Protein AF-A0A4P9WDH8-F1 (afdb_monomer_lite)

Sequence (320 aa):
MSDVRAMVSTTTDFAAMALKTYRKTPAAANPLLNDAERACAACLRSPEVAALPGAREMLALFTGIFRTAREGTSPPQILHEIDAVLHAKPSPEPSMRSIKSDEDAYEDAVDEDAIEEDAVDADIIEEERCCRFLVSWRACASATEQVAANSPELKILQYGGCLAALQLATIGAGCHHLVSVDLSGGDFTDYDVQTLLHHCPSVAELNLISTQVTIITIHHLESHRPLTMLTLGGEDLRLLETLNAEISLCELLAARGTLLRRLYIGDWGWSMGAKLALVLPDAVRRARQSLRLVSMHSLLLPRPTHPPRAGSPQYQYRRW

InterPro domains:
  IPR032675 Leucine-rich repeat domain superfamily [G3DSA:3.80.10.10] (127-298)

Foldseek 3Di:
DPDLVVLLVVLLVLLVVLVVCCVVPVVVSLVSLVVSLVSLVVSLPDPVLVVDPPSVVVSVVSNVQSVCSVVVNDGPPCVVVSVVVVPPDPDDDPDDDDDDDDDDDDDDDDDPPDDPPDPPDPPVCVVLPPQLDAQEDADDPVCLQVCLQRPLNHAYYAHNPHDDLVSLLSNLQRHQNHAAYEPAQDADELVSLLSSCVSHLNHQAYEQENYHYALSNLVSLLVSQNHQYYAYEYPPCRRPPDPVNLVSVLVSLVSRQQNNQEYEDYDAPDDHDPVNVVSVVVSCVRRVHQYDDCHVVVVPPPPPPDDDDPPDDDPDDDDD

Radius of gyration: 26.48 Å; chains: 1; bounding box: 59×60×80 Å

Structure (mmCIF, N/CA/C/O backbone):
data_AF-A0A4P9WDH8-F1
#
_entry.id   AF-A0A4P9WDH8-F1
#
loop_
_atom_site.group_PDB
_atom_site.id
_atom_site.type_symbol
_atom_site.label_atom_id
_atom_site.label_alt_id
_atom_site.label_comp_id
_atom_site.label_asym_id
_atom_site.label_entity_id
_atom_site.label_seq_id
_atom_site.pdbx_PDB_ins_code
_atom_site.Cartn_x
_atom_site.Cartn_y
_atom_site.Cartn_z
_atom_site.occupancy
_atom_site.B_iso_or_equiv
_atom_site.auth_seq_id
_atom_site.auth_comp_id
_atom_site.auth_asym_id
_atom_site.auth_atom_id
_atom_site.pdbx_PDB_model_num
ATOM 1 N N . MET A 1 1 ? 33.434 33.563 -4.918 1.00 66.94 1 MET A N 1
ATOM 2 C CA . MET A 1 1 ? 32.713 32.456 -4.260 1.00 66.94 1 MET A CA 1
ATOM 3 C C . MET A 1 1 ? 32.068 31.661 -5.370 1.00 66.94 1 MET A C 1
ATOM 5 O O . MET A 1 1 ? 31.394 32.274 -6.188 1.00 66.94 1 MET A O 1
ATOM 9 N N . SER A 1 2 ? 32.374 30.371 -5.486 1.00 75.94 2 SER A N 1
ATOM 10 C CA . SER A 1 2 ? 31.705 29.514 -6.467 1.00 75.94 2 SER A CA 1
ATOM 11 C C . SER A 1 2 ? 30.221 29.437 -6.120 1.00 75.94 2 SER A C 1
ATOM 13 O O . SER A 1 2 ? 29.881 29.355 -4.942 1.00 75.94 2 SER A O 1
ATOM 15 N N . ASP A 1 3 ? 29.353 29.504 -7.124 1.00 93.81 3 ASP A N 1
ATOM 16 C CA . ASP A 1 3 ? 27.913 29.355 -6.931 1.00 93.81 3 ASP A CA 1
ATOM 17 C C . ASP A 1 3 ? 27.613 27.980 -6.308 1.00 93.81 3 ASP A C 1
ATOM 19 O O . ASP A 1 3 ? 27.992 26.936 -6.845 1.00 93.81 3 ASP A O 1
ATOM 23 N N . VAL A 1 4 ? 26.947 27.980 -5.153 1.00 92.75 4 VAL A N 1
ATOM 24 C CA . VAL A 1 4 ? 26.581 26.774 -4.394 1.00 92.75 4 VAL A CA 1
ATOM 25 C C . VAL A 1 4 ? 25.707 25.852 -5.235 1.00 92.75 4 VAL A C 1
ATOM 27 O O . VAL A 1 4 ? 25.856 24.633 -5.164 1.00 92.75 4 VAL A O 1
ATOM 30 N N . ARG A 1 5 ? 24.836 26.418 -6.080 1.00 89.69 5 ARG A N 1
ATOM 31 C CA . ARG A 1 5 ? 23.988 25.644 -6.989 1.00 89.69 5 ARG A CA 1
ATOM 32 C C . ARG A 1 5 ? 24.832 24.927 -8.042 1.00 89.69 5 ARG A C 1
ATOM 34 O O . ARG A 1 5 ? 24.616 23.742 -8.282 1.00 89.69 5 ARG A O 1
ATOM 41 N N . ALA A 1 6 ? 25.833 25.607 -8.603 1.00 93.19 6 ALA A N 1
ATOM 42 C CA . ALA A 1 6 ? 26.776 25.001 -9.542 1.00 93.19 6 ALA A CA 1
ATOM 43 C C . ALA A 1 6 ? 27.611 23.890 -8.883 1.00 93.19 6 ALA A C 1
ATOM 45 O O . ALA A 1 6 ? 27.827 22.838 -9.483 1.00 93.19 6 ALA A O 1
ATOM 46 N N . MET A 1 7 ? 28.034 24.082 -7.629 1.00 93.56 7 MET A N 1
ATOM 47 C CA . MET A 1 7 ? 28.755 23.061 -6.860 1.00 93.56 7 MET A CA 1
ATOM 48 C C . MET A 1 7 ? 27.904 21.803 -6.617 1.00 93.56 7 MET A C 1
ATOM 50 O O . MET A 1 7 ? 28.395 20.691 -6.826 1.00 93.56 7 MET A O 1
ATOM 54 N N . VAL A 1 8 ? 26.636 21.965 -6.214 1.00 92.06 8 VAL A N 1
ATOM 55 C CA . VAL A 1 8 ? 25.704 20.837 -6.038 1.00 92.06 8 VAL A CA 1
ATOM 56 C C . VAL A 1 8 ? 25.471 20.132 -7.374 1.00 92.06 8 VAL A C 1
ATOM 58 O O . VAL A 1 8 ? 25.659 18.923 -7.426 1.00 92.06 8 VAL A O 1
ATOM 61 N N . SER A 1 9 ? 25.188 20.871 -8.453 1.00 92.25 9 SER A N 1
ATOM 62 C CA . SER A 1 9 ? 24.980 20.305 -9.798 1.00 92.25 9 SER A CA 1
ATOM 63 C C . SER A 1 9 ? 26.184 19.492 -10.285 1.00 92.25 9 SER A C 1
ATOM 65 O O . SER A 1 9 ? 26.046 18.350 -10.706 1.00 92.25 9 SER A O 1
ATOM 67 N N . THR A 1 10 ? 27.396 20.039 -10.153 1.00 93.88 10 THR A N 1
ATOM 68 C CA . THR A 1 10 ? 28.622 19.340 -10.582 1.00 93.88 10 THR A CA 1
ATOM 69 C C . THR A 1 10 ? 28.834 18.057 -9.770 1.00 93.88 10 THR A C 1
ATOM 71 O O . THR A 1 10 ? 29.299 17.042 -10.286 1.00 93.88 10 THR A O 1
ATOM 74 N N . THR A 1 11 ? 28.466 18.083 -8.485 1.00 94.81 11 THR A N 1
ATOM 75 C CA . THR A 1 11 ? 28.558 16.914 -7.601 1.00 94.81 11 THR A CA 1
ATOM 76 C C . THR A 1 11 ? 27.519 15.854 -7.957 1.00 94.81 11 THR A C 1
ATOM 78 O O . THR A 1 11 ? 27.850 14.669 -7.955 1.00 94.81 11 THR A O 1
ATOM 81 N N . THR A 1 12 ? 26.289 16.248 -8.299 1.00 91.62 12 THR A N 1
ATOM 82 C CA . THR A 1 12 ? 25.244 15.314 -8.743 1.00 91.62 12 THR A CA 1
ATOM 83 C C . THR A 1 12 ? 25.578 14.688 -10.097 1.00 91.62 12 THR A C 1
ATOM 85 O O . THR A 1 12 ? 25.393 13.484 -10.264 1.00 91.62 12 THR A O 1
ATOM 88 N N . ASP A 1 13 ? 26.163 15.449 -11.023 1.00 93.00 13 ASP A N 1
ATOM 89 C CA . ASP A 1 13 ? 26.602 14.932 -12.327 1.00 93.00 13 ASP A CA 1
ATOM 90 C C . ASP A 1 13 ? 27.750 13.926 -12.170 1.00 93.00 13 ASP A C 1
ATOM 92 O O . ASP A 1 13 ? 27.756 12.853 -12.783 1.00 93.00 13 ASP A O 1
ATOM 96 N N . PHE A 1 14 ? 28.704 14.227 -11.284 1.00 95.31 14 PHE A N 1
ATOM 97 C CA . PHE A 1 14 ? 29.792 13.307 -10.963 1.00 95.31 14 PHE A CA 1
ATOM 98 C C . PHE A 1 14 ? 29.287 12.032 -10.267 1.00 95.31 14 PHE A C 1
ATOM 100 O O . PHE A 1 14 ? 29.726 10.928 -10.600 1.00 95.31 14 PHE A O 1
ATOM 107 N N . ALA A 1 15 ? 28.315 12.161 -9.359 1.00 91.56 15 ALA A N 1
ATOM 108 C CA . ALA A 1 15 ? 27.643 11.031 -8.723 1.00 91.56 15 ALA A CA 1
ATOM 109 C C . ALA A 1 15 ? 26.953 10.119 -9.751 1.00 91.56 15 ALA A C 1
ATOM 111 O O . ALA A 1 15 ? 27.147 8.900 -9.730 1.00 91.56 15 ALA A O 1
ATOM 112 N N . ALA A 1 16 ? 26.209 10.705 -10.691 1.00 90.31 16 ALA A N 1
ATOM 113 C CA . ALA A 1 16 ? 25.555 9.982 -11.776 1.00 90.31 16 ALA A CA 1
ATOM 114 C C . ALA A 1 16 ? 26.568 9.240 -12.665 1.00 90.31 16 ALA A C 1
ATOM 116 O O . ALA A 1 16 ? 26.382 8.062 -12.982 1.00 90.31 16 ALA A O 1
ATOM 117 N N . MET A 1 17 ? 27.683 9.890 -13.016 1.00 93.62 17 MET A N 1
ATOM 118 C CA . MET A 1 17 ? 28.764 9.280 -13.797 1.00 93.62 17 MET A CA 1
ATOM 119 C C . MET A 1 17 ? 29.390 8.074 -13.079 1.00 93.62 17 MET A C 1
ATOM 121 O O . MET A 1 17 ? 29.627 7.034 -13.706 1.00 93.62 17 MET A O 1
ATOM 125 N N . ALA A 1 18 ? 29.625 8.179 -11.768 1.00 93.00 18 ALA A N 1
ATOM 126 C CA . ALA A 1 18 ? 30.167 7.085 -10.966 1.00 93.00 18 ALA A CA 1
ATOM 127 C C . ALA A 1 18 ? 29.211 5.878 -10.929 1.00 93.00 18 ALA A C 1
ATOM 129 O O . ALA A 1 18 ? 29.649 4.747 -11.150 1.00 93.00 18 ALA A O 1
ATOM 130 N N . LEU A 1 19 ? 27.903 6.106 -10.745 1.00 90.88 19 LEU A N 1
ATOM 131 C CA . LEU A 1 19 ? 26.883 5.046 -10.778 1.00 90.88 19 LEU A CA 1
ATOM 132 C C . LEU A 1 19 ? 26.767 4.394 -12.158 1.00 90.88 19 LEU A C 1
ATOM 134 O O . LEU A 1 19 ? 26.722 3.166 -12.262 1.00 90.88 19 LEU A O 1
ATOM 138 N N . LYS A 1 20 ? 26.776 5.198 -13.226 1.00 91.19 20 LYS A N 1
ATOM 139 C CA . LYS A 1 20 ? 26.764 4.700 -14.607 1.00 91.19 20 LYS A CA 1
ATOM 140 C C . LYS A 1 20 ? 27.980 3.818 -14.890 1.00 91.19 20 LYS A C 1
ATOM 142 O O . LYS A 1 20 ? 27.844 2.776 -15.528 1.00 91.19 20 LYS A O 1
ATOM 147 N N . THR A 1 21 ? 29.153 4.204 -14.389 1.00 92.62 21 THR A N 1
ATOM 148 C CA . THR A 1 21 ? 30.380 3.406 -14.529 1.00 92.62 21 THR A CA 1
ATOM 149 C C . THR A 1 21 ? 30.298 2.119 -13.713 1.00 92.62 21 THR A C 1
ATOM 151 O O . THR A 1 21 ? 30.634 1.060 -14.229 1.00 92.62 21 THR A O 1
ATOM 154 N N . TYR A 1 22 ? 29.773 2.174 -12.484 1.00 91.62 22 TYR A N 1
ATOM 155 C CA . TYR A 1 22 ? 29.575 0.990 -11.642 1.00 91.62 22 TYR A CA 1
ATOM 156 C C . TYR A 1 22 ? 28.668 -0.053 -12.292 1.00 91.62 22 TYR A C 1
ATOM 158 O O . TYR A 1 22 ? 28.989 -1.236 -12.247 1.00 91.62 22 TYR A O 1
ATOM 166 N N . ARG A 1 23 ? 27.591 0.370 -12.966 1.00 87.25 23 ARG A N 1
ATOM 167 C CA . ARG A 1 23 ? 26.723 -0.547 -13.723 1.00 87.25 23 ARG A CA 1
ATOM 168 C C . ARG A 1 23 ? 27.464 -1.272 -14.850 1.00 87.25 23 ARG A C 1
ATOM 170 O O . ARG A 1 23 ? 27.200 -2.444 -15.079 1.00 87.25 23 ARG A O 1
ATOM 177 N N . LYS A 1 24 ? 28.368 -0.582 -15.554 1.00 91.94 24 LYS A N 1
ATOM 178 C CA . LYS A 1 24 ? 29.112 -1.153 -16.690 1.00 91.94 24 LYS A CA 1
ATOM 179 C C . LYS A 1 24 ? 30.276 -2.033 -16.239 1.00 91.94 24 LYS A C 1
ATOM 181 O O . LYS A 1 24 ? 30.485 -3.112 -16.779 1.00 91.94 24 LYS A O 1
ATOM 186 N N . THR A 1 25 ? 31.061 -1.555 -15.278 1.00 93.44 25 THR A N 1
ATOM 187 C CA . THR A 1 25 ? 32.320 -2.176 -14.854 1.00 93.44 25 THR A CA 1
ATOM 188 C C . THR A 1 25 ? 32.537 -1.995 -13.342 1.00 93.44 25 THR A C 1
ATOM 190 O O . THR A 1 25 ? 33.346 -1.162 -12.920 1.00 93.44 25 THR A O 1
ATOM 193 N N . PRO A 1 26 ? 31.874 -2.802 -12.484 1.00 90.81 26 PRO A N 1
ATOM 194 C CA . PRO A 1 26 ? 31.911 -2.628 -11.026 1.00 90.81 26 PRO A CA 1
ATOM 195 C C . PRO A 1 26 ? 33.328 -2.538 -10.438 1.00 90.81 26 PRO A C 1
ATOM 197 O O . PRO A 1 26 ? 33.608 -1.685 -9.597 1.00 90.81 26 PRO A O 1
ATOM 200 N N . ALA A 1 27 ? 34.256 -3.366 -10.932 1.00 87.62 27 ALA A N 1
ATOM 201 C CA . ALA A 1 27 ? 35.644 -3.383 -10.470 1.00 87.62 27 ALA A CA 1
ATOM 202 C C . ALA A 1 27 ? 36.398 -2.071 -10.763 1.00 87.62 27 ALA A C 1
ATOM 204 O O . ALA A 1 27 ? 37.185 -1.617 -9.932 1.00 87.62 27 ALA A O 1
ATOM 205 N N . ALA A 1 28 ? 36.137 -1.446 -11.916 1.00 89.44 28 ALA A N 1
ATOM 206 C CA . ALA A 1 28 ? 36.780 -0.198 -12.330 1.00 89.44 28 ALA A CA 1
ATOM 207 C C . ALA A 1 28 ? 36.134 1.044 -11.693 1.00 89.44 28 ALA A C 1
ATOM 209 O O . ALA A 1 28 ? 36.761 2.099 -11.630 1.00 89.44 28 ALA A O 1
ATOM 210 N N . ALA A 1 29 ? 34.900 0.928 -11.194 1.00 92.75 29 ALA A N 1
ATOM 211 C CA . ALA A 1 29 ? 34.148 2.046 -10.632 1.00 92.75 29 ALA A CA 1
ATOM 212 C C . ALA A 1 29 ? 34.469 2.354 -9.160 1.00 92.75 29 ALA A C 1
ATOM 214 O O . ALA A 1 29 ? 34.144 3.439 -8.684 1.00 92.75 29 ALA A O 1
ATOM 215 N N . ASN A 1 30 ? 35.125 1.447 -8.430 1.00 91.50 30 ASN A N 1
ATOM 216 C CA . ASN A 1 30 ? 35.433 1.637 -7.005 1.00 91.50 30 ASN A CA 1
ATOM 217 C C . ASN A 1 30 ? 36.176 2.954 -6.679 1.00 91.50 30 ASN A C 1
ATOM 219 O O . ASN A 1 30 ? 35.790 3.620 -5.713 1.00 91.50 30 ASN A O 1
ATOM 223 N N . PRO A 1 31 ? 37.200 3.386 -7.446 1.00 95.12 31 PRO A N 1
ATOM 224 C CA . PRO A 1 31 ? 37.829 4.690 -7.238 1.00 95.12 31 PRO A CA 1
ATOM 225 C C . PRO A 1 31 ? 36.846 5.855 -7.430 1.00 95.12 31 PRO A C 1
ATOM 227 O O . PRO A 1 31 ? 36.794 6.745 -6.585 1.00 95.12 31 PRO A O 1
ATOM 230 N N . LEU A 1 32 ? 36.004 5.798 -8.471 1.00 94.69 32 LEU A N 1
ATOM 231 C CA . LEU A 1 32 ? 35.012 6.835 -8.780 1.00 94.69 32 LEU A CA 1
ATOM 232 C C . LEU A 1 32 ? 33.942 6.954 -7.692 1.00 94.69 32 LEU A C 1
ATOM 234 O O . LEU A 1 32 ? 33.592 8.063 -7.304 1.00 94.69 32 LEU A O 1
ATOM 238 N N . LEU A 1 33 ? 33.461 5.830 -7.153 1.00 94.19 33 LEU A N 1
ATOM 239 C CA . LEU A 1 33 ? 32.511 5.832 -6.036 1.00 94.19 33 LEU A CA 1
ATOM 240 C C . LEU A 1 33 ? 33.114 6.488 -4.783 1.00 94.19 33 LEU A C 1
ATOM 242 O O . LEU A 1 33 ? 32.433 7.248 -4.099 1.00 94.19 33 LEU A O 1
ATOM 246 N N . ASN A 1 34 ? 34.399 6.249 -4.499 1.00 94.44 34 ASN A N 1
ATOM 247 C CA . ASN A 1 34 ? 35.095 6.870 -3.365 1.00 94.44 34 ASN A CA 1
ATOM 248 C C . ASN A 1 34 ? 35.332 8.373 -3.557 1.00 94.44 34 ASN A C 1
ATOM 250 O O . ASN A 1 34 ? 35.309 9.136 -2.586 1.00 94.44 34 ASN A O 1
ATOM 254 N N . ASP A 1 35 ? 35.618 8.802 -4.784 1.00 95.69 35 ASP A N 1
ATOM 255 C CA . ASP A 1 35 ? 35.746 10.221 -5.112 1.00 95.69 35 ASP A CA 1
ATOM 256 C C . ASP A 1 35 ? 34.381 10.918 -5.024 1.00 95.69 35 ASP A C 1
ATOM 258 O O . ASP A 1 35 ? 34.278 11.985 -4.415 1.00 95.69 35 ASP A O 1
ATOM 262 N N . ALA A 1 36 ? 33.320 10.293 -5.544 1.00 94.75 36 ALA A N 1
ATOM 263 C CA . ALA A 1 36 ? 31.961 10.830 -5.507 1.00 94.75 36 ALA A CA 1
ATOM 264 C C . ALA A 1 36 ? 31.409 10.913 -4.074 1.00 94.75 36 ALA A C 1
ATOM 266 O O . ALA A 1 36 ? 30.825 11.932 -3.699 1.00 94.75 36 ALA A O 1
ATOM 267 N N . GLU A 1 37 ? 31.660 9.902 -3.233 1.00 95.75 37 GLU A N 1
ATOM 268 C CA . GLU A 1 37 ? 31.306 9.924 -1.807 1.00 95.75 37 GLU A CA 1
ATOM 269 C C . GLU A 1 37 ? 32.008 11.084 -1.082 1.00 95.75 37 GLU A C 1
ATOM 271 O O . GLU A 1 37 ? 31.377 11.833 -0.330 1.00 95.75 37 GLU A O 1
ATOM 276 N N . ARG A 1 38 ? 33.306 11.294 -1.346 1.00 95.81 38 ARG A N 1
ATOM 277 C CA . ARG A 1 38 ? 34.060 12.420 -0.770 1.00 95.81 38 ARG A CA 1
ATOM 278 C C . ARG A 1 38 ? 33.542 13.773 -1.249 1.00 95.81 38 ARG A C 1
ATOM 280 O O . ARG A 1 38 ? 33.453 14.689 -0.430 1.00 95.81 38 ARG A O 1
ATOM 287 N N . ALA A 1 39 ? 33.176 13.899 -2.523 1.00 95.44 39 ALA A N 1
ATOM 288 C CA . ALA A 1 39 ? 32.583 15.118 -3.070 1.00 95.44 39 ALA A CA 1
ATOM 289 C C . ALA A 1 39 ? 31.221 15.430 -2.419 1.00 95.44 39 ALA A C 1
ATOM 291 O O . ALA A 1 39 ? 30.996 16.559 -1.976 1.00 95.44 39 ALA A O 1
ATOM 292 N N . CYS A 1 40 ? 30.359 14.420 -2.252 1.00 94.75 40 CYS A N 1
ATOM 293 C CA . CYS 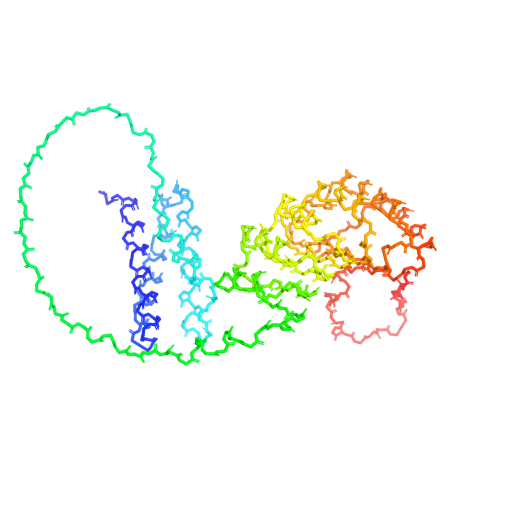A 1 40 ? 29.082 14.562 -1.543 1.00 94.75 40 CYS A CA 1
ATOM 294 C C . CYS A 1 40 ? 29.295 14.989 -0.085 1.00 94.75 40 CYS A C 1
ATOM 296 O O . CYS A 1 40 ? 28.667 15.938 0.387 1.00 94.75 40 CYS A O 1
ATOM 298 N N . ALA A 1 41 ? 30.232 14.348 0.620 1.00 94.44 41 ALA A N 1
ATOM 299 C CA . ALA A 1 41 ? 30.562 14.691 2.001 1.00 94.44 41 ALA A CA 1
ATOM 300 C C . ALA A 1 41 ? 31.137 16.112 2.141 1.00 94.44 41 ALA A C 1
ATOM 302 O O . ALA A 1 41 ? 30.859 16.785 3.134 1.00 94.44 41 ALA A O 1
ATOM 303 N N . ALA A 1 42 ? 31.924 16.582 1.168 1.00 95.00 42 ALA A N 1
ATOM 304 C CA . ALA A 1 42 ? 32.424 17.954 1.141 1.00 95.00 42 ALA A CA 1
ATOM 305 C C . ALA A 1 42 ? 31.281 18.963 0.940 1.00 95.00 42 ALA A C 1
ATOM 307 O O . ALA A 1 42 ? 31.202 19.938 1.689 1.00 95.00 42 ALA A O 1
ATOM 308 N N . CYS A 1 43 ? 30.355 18.692 0.013 1.00 94.56 43 CYS A N 1
ATOM 309 C CA . CYS A 1 43 ? 29.174 19.532 -0.208 1.00 94.56 43 CYS A CA 1
ATOM 310 C C . CYS A 1 43 ? 28.270 19.602 1.028 1.00 94.56 43 CYS A C 1
ATOM 312 O O . CYS A 1 43 ? 27.861 20.689 1.427 1.00 94.56 43 CYS A O 1
ATOM 314 N N . LEU A 1 44 ? 28.024 18.468 1.692 1.00 93.75 44 LEU A N 1
ATOM 315 C CA . LEU A 1 44 ? 27.191 18.392 2.900 1.00 93.75 44 LEU A CA 1
ATOM 316 C C . LEU A 1 44 ? 27.751 19.180 4.097 1.00 93.75 44 LEU A C 1
ATOM 318 O O . LEU A 1 44 ? 27.004 19.484 5.027 1.00 93.75 44 LEU A O 1
ATOM 322 N N . ARG A 1 45 ? 29.048 19.513 4.100 1.00 94.56 45 ARG A N 1
ATOM 323 C CA . ARG A 1 45 ? 29.665 20.362 5.136 1.00 94.56 45 ARG A CA 1
ATOM 324 C C . ARG A 1 45 ? 29.466 21.856 4.883 1.00 94.56 45 ARG A C 1
ATOM 326 O O . ARG A 1 45 ? 29.711 22.641 5.798 1.00 94.56 45 ARG A O 1
ATOM 333 N N . SER A 1 46 ? 29.045 22.259 3.682 1.00 95.31 46 SER A N 1
ATOM 334 C CA . SER A 1 46 ? 28.758 23.663 3.389 1.00 95.31 46 SER A CA 1
ATOM 335 C C . SER A 1 46 ? 27.412 24.071 4.004 1.00 95.31 46 SER A C 1
ATOM 337 O O . SER A 1 46 ? 26.390 23.454 3.693 1.00 95.31 46 SER A O 1
ATOM 339 N N . PRO A 1 47 ? 27.362 25.120 4.848 1.00 91.94 47 PRO A N 1
ATOM 340 C CA . PRO A 1 47 ? 26.109 25.583 5.446 1.00 91.94 47 PRO A CA 1
ATOM 341 C C . PRO A 1 47 ? 25.130 26.117 4.394 1.00 91.94 47 PRO A C 1
ATOM 343 O O . PRO A 1 47 ? 23.920 26.036 4.581 1.00 91.94 47 PRO A O 1
ATOM 346 N N . GLU A 1 48 ? 25.637 26.614 3.267 1.00 93.50 48 GLU A N 1
ATOM 347 C CA . GLU A 1 48 ? 24.822 27.163 2.183 1.00 93.50 48 GLU A CA 1
ATOM 348 C C . GLU A 1 48 ? 24.064 26.062 1.422 1.00 93.50 48 GLU A C 1
ATOM 350 O O . GLU A 1 48 ? 22.963 26.295 0.933 1.00 93.50 48 GLU A O 1
ATOM 355 N N . VAL A 1 49 ? 24.592 24.831 1.394 1.00 91.25 49 VAL A N 1
ATOM 356 C CA . VAL A 1 49 ? 23.895 23.667 0.814 1.00 91.25 49 VAL A CA 1
ATOM 357 C C . VAL A 1 49 ? 22.676 23.281 1.654 1.00 91.25 49 VAL A C 1
ATOM 359 O O . VAL A 1 49 ? 21.673 22.839 1.103 1.00 91.25 49 VAL A O 1
ATOM 362 N N . ALA A 1 50 ? 22.706 23.509 2.973 1.00 85.19 50 ALA A N 1
ATOM 363 C CA . ALA A 1 50 ? 21.555 23.257 3.843 1.00 85.19 50 ALA A CA 1
ATOM 364 C C . ALA A 1 50 ? 20.386 24.230 3.600 1.00 85.19 50 ALA A C 1
ATOM 366 O O . ALA A 1 50 ? 19.265 23.938 4.008 1.00 85.19 50 ALA A O 1
ATOM 367 N N . ALA A 1 51 ? 20.636 25.367 2.942 1.00 89.94 51 ALA A N 1
ATOM 368 C CA . ALA A 1 51 ? 19.600 26.322 2.561 1.00 89.94 51 ALA A CA 1
ATOM 369 C C . ALA A 1 51 ? 18.912 25.967 1.228 1.00 89.94 51 ALA A C 1
ATOM 371 O O . ALA A 1 51 ? 17.910 26.592 0.884 1.00 89.94 51 ALA A O 1
ATOM 372 N N . LEU A 1 52 ? 19.430 24.986 0.476 1.00 90.38 52 LEU A N 1
ATOM 373 C CA . LEU A 1 52 ? 18.837 24.520 -0.778 1.00 90.38 52 LEU A CA 1
ATOM 374 C C . LEU A 1 52 ? 17.837 23.383 -0.500 1.00 90.38 52 LEU A C 1
ATOM 376 O O . LEU A 1 52 ? 18.253 22.317 -0.036 1.00 90.38 52 LEU A O 1
ATOM 380 N N . PRO A 1 53 ? 16.536 23.564 -0.797 1.00 85.50 53 PRO A N 1
ATOM 381 C CA . PRO A 1 53 ? 15.530 22.526 -0.580 1.00 85.50 53 PRO A CA 1
ATOM 382 C C . PRO A 1 53 ? 15.874 21.233 -1.333 1.00 85.50 53 PRO A C 1
ATOM 384 O O . PRO A 1 53 ? 16.131 21.269 -2.535 1.00 85.50 53 PRO A O 1
ATOM 387 N N . GLY A 1 54 ? 15.892 20.094 -0.637 1.00 87.69 54 GLY A N 1
ATOM 388 C CA . GLY A 1 54 ? 16.101 18.765 -1.230 1.00 87.69 54 GLY A CA 1
ATOM 389 C C . GLY A 1 54 ? 17.555 18.394 -1.553 1.00 87.69 54 GLY A C 1
ATOM 390 O O . GLY A 1 54 ? 17.856 17.217 -1.761 1.00 87.69 54 GLY A O 1
ATOM 391 N N . ALA A 1 55 ? 18.486 19.357 -1.582 1.00 90.44 55 ALA A N 1
ATOM 392 C CA . ALA A 1 55 ? 19.884 19.089 -1.934 1.00 90.44 55 ALA A CA 1
ATOM 393 C C . ALA A 1 55 ? 20.579 18.191 -0.896 1.00 90.44 55 ALA A C 1
ATOM 395 O O . ALA A 1 55 ? 21.389 17.330 -1.242 1.00 90.44 55 ALA A O 1
ATOM 396 N N . ARG A 1 56 ? 20.253 18.370 0.388 1.00 90.25 56 ARG A N 1
ATOM 397 C CA . ARG A 1 56 ? 20.849 17.599 1.484 1.00 90.25 56 ARG A CA 1
ATOM 398 C C . ARG A 1 56 ? 20.386 16.144 1.462 1.00 90.25 56 ARG A C 1
ATOM 400 O O . ARG A 1 56 ? 21.211 15.246 1.621 1.00 90.25 56 ARG A O 1
ATOM 407 N N . GLU A 1 57 ? 19.093 15.925 1.254 1.00 89.38 57 GLU A N 1
ATOM 408 C CA . GLU A 1 57 ? 18.461 14.611 1.152 1.00 89.38 57 GLU A CA 1
ATOM 409 C C . GLU A 1 57 ? 19.028 13.840 -0.043 1.00 89.38 57 GLU A C 1
ATOM 411 O O . GLU A 1 57 ? 19.452 12.696 0.106 1.00 89.38 57 GLU A O 1
ATOM 416 N N . MET A 1 58 ? 19.143 14.501 -1.199 1.00 91.38 58 MET A N 1
ATOM 417 C CA . MET A 1 58 ? 19.709 13.915 -2.414 1.00 91.38 58 MET A CA 1
ATOM 418 C C . MET A 1 58 ? 21.186 13.514 -2.243 1.00 91.38 58 MET A C 1
ATOM 420 O O . MET A 1 58 ? 21.571 12.394 -2.577 1.00 91.38 58 MET A O 1
ATOM 424 N N . LEU A 1 59 ? 22.029 14.387 -1.679 1.00 92.75 59 LEU A N 1
ATOM 425 C CA . LEU A 1 59 ? 23.447 14.074 -1.438 1.00 92.75 59 LEU A CA 1
ATOM 426 C C . LEU A 1 59 ? 23.632 12.969 -0.383 1.00 92.75 59 LEU A C 1
ATOM 428 O O . LEU A 1 59 ? 24.544 12.141 -0.494 1.00 92.75 59 LEU A O 1
ATOM 432 N N . ALA A 1 60 ? 22.772 12.932 0.639 1.00 90.38 60 ALA A N 1
ATOM 433 C CA . ALA A 1 60 ? 22.762 11.862 1.634 1.00 90.38 60 ALA A CA 1
ATOM 434 C C . ALA A 1 60 ? 22.353 10.517 1.014 1.00 90.38 60 ALA A C 1
ATOM 436 O O . ALA A 1 60 ? 22.986 9.499 1.305 1.00 90.38 60 ALA A O 1
ATOM 437 N N . LEU A 1 61 ? 21.365 10.525 0.114 1.00 89.81 61 LEU A N 1
ATOM 438 C CA . LEU A 1 61 ? 20.942 9.354 -0.649 1.00 89.81 61 LEU A CA 1
ATOM 439 C C . LEU A 1 61 ? 22.102 8.794 -1.487 1.00 89.81 61 LEU A C 1
ATOM 441 O O . LEU A 1 61 ? 22.438 7.618 -1.333 1.00 89.81 61 LEU A O 1
ATOM 445 N N . PHE A 1 62 ? 22.781 9.630 -2.287 1.00 91.25 62 PHE A N 1
ATOM 446 C CA . PHE A 1 62 ? 23.954 9.207 -3.071 1.00 91.25 62 PHE A CA 1
ATOM 447 C C . PHE A 1 62 ? 25.045 8.580 -2.201 1.00 91.25 62 PHE A C 1
ATOM 449 O O . PHE A 1 62 ? 25.559 7.508 -2.522 1.00 91.25 62 PHE A O 1
ATOM 456 N N . THR A 1 63 ? 25.343 9.198 -1.056 1.00 92.62 63 THR A N 1
ATOM 457 C CA . THR A 1 63 ? 26.323 8.679 -0.089 1.00 92.62 63 THR A CA 1
ATOM 458 C C . THR A 1 63 ? 25.949 7.275 0.405 1.00 92.62 63 THR A C 1
ATOM 460 O O . THR A 1 63 ? 26.816 6.407 0.517 1.00 92.62 63 THR A O 1
ATOM 463 N N . GLY A 1 64 ? 24.663 7.029 0.682 1.00 88.88 64 GLY A N 1
ATOM 464 C CA . GLY A 1 64 ? 24.163 5.706 1.062 1.00 88.88 64 GLY A CA 1
ATOM 465 C C . GLY A 1 64 ? 24.364 4.669 -0.044 1.00 88.88 64 GLY A C 1
ATOM 466 O O . GLY A 1 64 ? 24.925 3.604 0.206 1.00 88.88 64 GLY A O 1
ATOM 467 N N . ILE A 1 65 ? 23.996 5.015 -1.278 1.00 88.38 65 ILE A N 1
ATOM 468 C CA . ILE A 1 65 ? 24.096 4.117 -2.438 1.00 88.38 65 ILE A CA 1
ATOM 469 C C . ILE A 1 65 ? 25.546 3.732 -2.727 1.00 88.38 65 ILE A C 1
ATOM 471 O O . ILE A 1 65 ? 25.826 2.559 -2.963 1.00 88.38 65 ILE A O 1
ATOM 475 N N . PHE A 1 66 ? 26.484 4.684 -2.676 1.00 91.88 66 PHE A N 1
ATOM 476 C CA . PHE A 1 66 ? 27.906 4.399 -2.901 1.00 91.88 66 PHE A CA 1
ATOM 477 C C . PHE A 1 66 ? 28.472 3.415 -1.882 1.00 91.88 66 PHE A C 1
ATOM 479 O O . PHE A 1 66 ? 29.258 2.533 -2.239 1.00 91.88 66 PHE A O 1
ATOM 486 N N . ARG A 1 67 ? 28.052 3.536 -0.618 1.00 91.12 67 ARG A N 1
ATOM 487 C CA . ARG A 1 67 ? 28.460 2.618 0.445 1.00 91.12 67 ARG A CA 1
ATOM 488 C C . ARG A 1 67 ? 27.942 1.208 0.182 1.00 91.12 67 ARG A C 1
ATOM 490 O O . ARG A 1 67 ? 28.736 0.271 0.186 1.00 91.12 67 ARG A O 1
ATOM 497 N N . THR A 1 68 ? 26.655 1.075 -0.133 1.00 86.31 68 THR A N 1
ATOM 498 C CA . THR A 1 68 ? 26.035 -0.217 -0.460 1.00 86.31 68 THR A CA 1
ATOM 499 C C . THR A 1 68 ? 26.661 -0.850 -1.709 1.00 86.31 68 THR A C 1
ATOM 501 O O . THR A 1 68 ? 26.979 -2.035 -1.702 1.00 86.31 68 THR A O 1
ATOM 504 N N . ALA A 1 69 ? 26.934 -0.063 -2.755 1.00 86.38 69 ALA A N 1
ATOM 505 C CA . ALA A 1 69 ? 27.584 -0.539 -3.980 1.00 86.38 69 ALA A CA 1
ATOM 506 C C . ALA A 1 69 ? 28.996 -1.107 -3.725 1.00 86.38 69 ALA A C 1
ATOM 508 O O . ALA A 1 69 ? 29.397 -2.099 -4.339 1.00 86.38 69 ALA A O 1
ATOM 509 N N . ARG A 1 70 ? 29.749 -0.508 -2.795 1.00 88.56 70 ARG A N 1
ATOM 510 C CA . ARG A 1 70 ? 31.089 -0.971 -2.398 1.00 88.56 70 ARG A CA 1
ATOM 511 C C . ARG A 1 70 ? 31.085 -2.245 -1.567 1.00 88.56 70 ARG A C 1
ATOM 513 O O . ARG A 1 70 ? 32.031 -3.022 -1.654 1.00 88.56 70 ARG A O 1
ATOM 520 N N . GLU A 1 71 ? 30.067 -2.442 -0.738 1.00 89.69 71 GLU A N 1
ATOM 521 C CA . GLU A 1 71 ? 29.962 -3.607 0.149 1.00 89.69 71 GLU A CA 1
ATOM 522 C C . GLU A 1 71 ? 29.649 -4.905 -0.618 1.00 89.69 71 GLU A C 1
ATOM 524 O O . GLU A 1 71 ? 29.560 -5.974 -0.019 1.00 89.69 71 GLU A O 1
ATOM 529 N N . GLY A 1 72 ? 29.524 -4.840 -1.951 1.00 78.75 72 GLY A N 1
ATOM 530 C CA . GLY A 1 72 ? 29.289 -6.002 -2.808 1.00 78.75 72 GLY A CA 1
ATOM 531 C C . GLY A 1 72 ? 27.876 -6.567 -2.679 1.00 78.75 72 GLY A C 1
ATOM 532 O O . GLY A 1 72 ? 27.542 -7.556 -3.327 1.00 78.75 72 GLY A O 1
ATOM 533 N N . THR A 1 73 ? 27.029 -5.933 -1.871 1.00 66.19 73 THR A N 1
ATOM 534 C CA . THR A 1 73 ? 25.588 -6.114 -1.947 1.00 66.19 73 THR A CA 1
ATOM 535 C C . THR A 1 73 ? 25.124 -5.534 -3.272 1.00 66.19 73 THR A C 1
ATOM 537 O O . THR A 1 73 ? 25.483 -4.398 -3.590 1.00 66.19 73 THR A O 1
ATOM 540 N N . SER A 1 74 ? 24.356 -6.308 -4.047 1.00 57.47 74 SER A N 1
ATOM 541 C CA . SER A 1 74 ? 23.728 -5.811 -5.272 1.00 57.47 74 SER A CA 1
ATOM 542 C C . SER A 1 74 ? 23.132 -4.431 -4.996 1.00 57.47 74 SER A C 1
ATOM 544 O O . SER A 1 74 ? 22.458 -4.274 -3.970 1.00 57.47 74 SER A O 1
ATOM 546 N N . PRO A 1 75 ? 23.413 -3.424 -5.839 1.00 55.03 75 PRO A N 1
ATOM 547 C CA . PRO A 1 75 ? 22.916 -2.084 -5.595 1.00 55.03 75 PRO A CA 1
ATOM 548 C C . PRO A 1 75 ? 21.394 -2.127 -5.394 1.00 55.03 75 PRO A C 1
ATOM 550 O O . PRO A 1 75 ? 20.717 -2.896 -6.084 1.00 55.03 75 PRO A O 1
ATOM 553 N N . PRO A 1 76 ? 20.840 -1.339 -4.457 1.00 55.66 76 PRO A N 1
ATOM 554 C CA . PRO A 1 76 ? 19.404 -1.335 -4.228 1.00 55.66 76 PRO A CA 1
ATOM 555 C C . PRO A 1 76 ? 18.676 -1.006 -5.540 1.00 55.66 76 PRO A C 1
ATOM 557 O O . PRO A 1 76 ? 19.122 -0.147 -6.306 1.00 55.66 76 PRO A O 1
ATOM 560 N N . GLN A 1 77 ? 17.547 -1.683 -5.793 1.00 60.31 77 GLN A N 1
ATOM 561 C CA . GLN A 1 77 ? 16.701 -1.494 -6.989 1.00 60.31 77 GLN A CA 1
ATOM 562 C C . GLN A 1 77 ? 16.270 -0.025 -7.212 1.00 60.31 77 GLN A C 1
ATOM 564 O O . GLN A 1 77 ? 15.904 0.343 -8.325 1.00 60.31 77 GLN A O 1
ATOM 569 N N . ILE A 1 78 ? 16.435 0.823 -6.188 1.00 60.91 78 ILE A N 1
ATOM 570 C CA . ILE A 1 78 ? 16.358 2.294 -6.190 1.00 60.91 78 ILE A CA 1
ATOM 571 C C . ILE A 1 78 ? 17.138 2.961 -7.339 1.00 60.91 78 ILE A C 1
ATOM 573 O O . ILE A 1 78 ? 16.826 4.085 -7.721 1.00 60.91 78 ILE A O 1
ATOM 577 N N . LEU A 1 79 ? 18.127 2.306 -7.957 1.00 56.84 79 LEU A N 1
ATOM 578 C CA . LEU A 1 79 ? 18.862 2.902 -9.081 1.00 56.84 79 LEU A CA 1
ATOM 579 C C . LEU A 1 79 ? 17.983 3.273 -10.293 1.00 56.84 79 LEU A C 1
ATOM 581 O O . LEU A 1 79 ? 18.364 4.188 -11.019 1.00 56.84 79 LEU A O 1
ATOM 585 N N . HIS A 1 80 ? 16.829 2.629 -10.498 1.00 59.78 80 HIS A N 1
ATOM 586 C CA . HIS A 1 80 ? 15.868 3.043 -11.533 1.00 59.78 80 HIS A CA 1
ATOM 587 C C . HIS A 1 80 ? 15.103 4.326 -11.165 1.00 59.78 80 HIS A C 1
ATOM 589 O O . HIS A 1 80 ? 14.801 5.132 -12.042 1.00 59.78 80 HIS A O 1
ATOM 595 N N . GLU A 1 81 ? 14.846 4.560 -9.877 1.00 54.53 81 GLU A N 1
ATOM 596 C CA . GLU A 1 81 ? 14.212 5.792 -9.386 1.00 54.53 81 GLU A CA 1
ATOM 597 C C . GLU A 1 81 ? 15.168 6.985 -9.464 1.00 54.53 81 GLU A C 1
ATOM 599 O O . GLU A 1 81 ? 14.757 8.103 -9.760 1.00 54.53 81 GLU A O 1
ATOM 604 N N . ILE A 1 82 ? 16.469 6.750 -9.283 1.00 61.38 82 ILE A N 1
ATOM 605 C CA . ILE A 1 82 ? 17.495 7.789 -9.424 1.00 61.38 82 ILE A CA 1
ATOM 606 C C . ILE A 1 82 ? 17.603 8.271 -10.866 1.00 61.38 82 ILE A C 1
ATOM 608 O O . ILE A 1 82 ? 17.717 9.473 -11.074 1.00 61.38 82 ILE A O 1
ATOM 612 N N . ASP A 1 83 ? 17.544 7.377 -11.858 1.00 60.59 83 ASP A N 1
ATOM 613 C CA . ASP A 1 83 ? 17.525 7.800 -13.264 1.00 60.59 83 ASP A CA 1
ATOM 614 C C . ASP A 1 83 ? 16.276 8.644 -13.552 1.00 60.59 83 ASP A C 1
ATOM 616 O O . ASP A 1 83 ? 16.373 9.666 -14.226 1.00 60.59 83 ASP A O 1
ATOM 620 N N . ALA A 1 84 ? 15.121 8.297 -12.974 1.00 60.78 84 ALA A N 1
ATOM 621 C CA . ALA A 1 84 ? 13.914 9.115 -13.088 1.00 60.78 84 ALA A CA 1
ATOM 622 C C . ALA A 1 84 ? 14.074 10.502 -12.434 1.00 60.78 84 ALA A C 1
ATOM 624 O O . ALA A 1 84 ? 13.644 11.497 -13.012 1.00 60.78 84 ALA A O 1
ATOM 625 N N . VAL A 1 85 ? 14.735 10.596 -11.274 1.00 55.88 85 VAL A N 1
ATOM 626 C CA . VAL A 1 85 ? 15.011 11.870 -10.580 1.00 55.88 85 VAL A CA 1
ATOM 627 C C . VAL A 1 85 ? 16.083 12.702 -11.296 1.00 55.88 85 VAL A C 1
ATOM 629 O O . VAL A 1 85 ? 15.947 13.919 -11.384 1.00 55.88 85 VAL A O 1
ATOM 632 N N . LEU A 1 86 ? 17.125 12.072 -11.844 1.00 58.06 86 LEU A N 1
ATOM 633 C CA . LEU A 1 86 ? 18.192 12.732 -12.606 1.00 58.06 86 LEU A CA 1
ATOM 634 C C . LEU A 1 86 ? 17.713 13.216 -13.984 1.00 58.06 86 LEU A C 1
ATOM 636 O O . LEU A 1 86 ? 18.194 14.233 -14.479 1.00 58.06 86 LEU A O 1
ATOM 640 N N . HIS A 1 87 ? 16.764 12.506 -14.601 1.00 65.06 87 HIS A N 1
ATOM 641 C CA . HIS A 1 87 ? 16.163 12.878 -15.885 1.00 65.06 87 HIS A CA 1
ATOM 642 C C . HIS A 1 87 ? 14.880 13.710 -15.754 1.00 65.06 87 HIS A C 1
ATOM 644 O O . HIS A 1 87 ? 14.387 14.222 -16.765 1.00 65.06 87 HIS A O 1
ATOM 650 N N . ALA A 1 88 ? 14.351 13.902 -14.540 1.00 54.22 88 ALA A N 1
ATOM 651 C CA . ALA A 1 88 ? 13.275 14.848 -14.280 1.00 54.22 88 ALA A CA 1
ATOM 652 C C . ALA A 1 88 ? 13.786 16.267 -14.556 1.00 54.22 88 ALA A C 1
ATOM 654 O O . ALA A 1 88 ? 14.426 16.912 -13.726 1.00 54.22 88 ALA A O 1
ATOM 655 N N . LYS A 1 89 ? 13.520 16.746 -15.775 1.00 40.81 89 LYS A N 1
ATOM 656 C CA . LYS A 1 89 ? 13.856 18.097 -16.222 1.00 40.81 89 LYS A CA 1
ATOM 657 C C . LYS A 1 89 ? 13.311 19.084 -15.178 1.00 40.81 89 LYS A C 1
ATOM 659 O O . LYS A 1 89 ? 12.106 19.035 -14.916 1.00 40.81 89 LYS A O 1
ATOM 664 N N . PRO A 1 90 ? 14.141 19.952 -14.570 1.00 44.53 90 PRO A N 1
ATOM 665 C CA . PRO A 1 90 ? 13.652 20.909 -13.589 1.00 44.53 90 PRO A CA 1
ATOM 666 C C . PRO A 1 90 ? 12.536 21.723 -14.239 1.00 44.53 90 PRO A C 1
ATOM 668 O O . PRO A 1 90 ? 12.724 22.297 -15.316 1.00 44.53 90 PRO A O 1
ATOM 671 N N . SER A 1 91 ? 11.351 21.685 -13.624 1.00 38.97 91 SER A N 1
ATOM 672 C CA . SER A 1 91 ? 10.178 22.408 -14.108 1.00 38.97 91 SER A CA 1
ATOM 673 C C . SER A 1 91 ? 10.580 23.863 -14.352 1.00 38.97 91 SER A C 1
ATOM 675 O O . SER A 1 91 ? 11.154 24.472 -13.446 1.00 38.97 91 SER A O 1
ATOM 677 N N . PRO A 1 92 ? 10.322 24.433 -15.543 1.00 42.44 92 PRO A N 1
ATOM 678 C CA . PRO A 1 92 ? 10.686 25.811 -15.815 1.00 42.44 92 PRO A CA 1
ATOM 679 C C . PRO A 1 92 ? 9.955 26.706 -14.813 1.00 42.44 92 PRO A C 1
ATOM 681 O O . PRO A 1 92 ? 8.723 26.740 -14.780 1.00 42.44 92 PRO A O 1
ATOM 684 N N . GLU A 1 93 ? 10.712 27.404 -13.965 1.00 40.31 93 GLU A N 1
ATOM 685 C CA . GLU A 1 93 ? 10.156 28.485 -13.158 1.00 40.31 93 GLU A CA 1
ATOM 686 C C . GLU A 1 93 ? 9.483 29.505 -14.095 1.00 40.31 93 GLU A C 1
ATOM 688 O O . GLU A 1 93 ? 9.954 29.709 -15.222 1.00 40.31 93 GLU A O 1
ATOM 693 N N . PRO A 1 94 ? 8.373 30.142 -13.677 1.00 38.53 94 PRO A N 1
ATOM 694 C CA . PRO A 1 94 ? 7.659 31.109 -14.499 1.00 38.53 94 PRO A CA 1
ATOM 695 C C . PRO A 1 94 ? 8.536 32.347 -14.728 1.00 38.53 94 PRO A C 1
ATOM 697 O O . PRO A 1 94 ? 8.525 33.306 -13.959 1.00 38.53 94 PRO A O 1
ATOM 700 N N . SER A 1 95 ? 9.318 32.307 -15.804 1.00 45.66 95 SER A N 1
ATOM 701 C CA . SER A 1 95 ? 10.181 33.398 -16.234 1.00 45.66 95 SER A CA 1
ATOM 702 C C . SER A 1 95 ? 9.350 34.497 -16.892 1.00 45.66 95 SER A C 1
ATOM 704 O O . SER A 1 95 ? 8.588 34.268 -17.839 1.00 45.66 95 SER A O 1
ATOM 706 N N . MET A 1 96 ? 9.494 35.714 -16.371 1.00 40.00 96 MET A N 1
ATOM 707 C CA . MET A 1 96 ? 8.975 36.922 -16.994 1.00 40.00 96 MET A CA 1
ATOM 708 C C . MET A 1 96 ? 9.700 37.181 -18.326 1.00 40.00 96 MET A C 1
ATOM 710 O O . MET A 1 96 ? 10.917 37.335 -18.373 1.00 40.00 96 MET A O 1
ATOM 714 N N . ARG A 1 97 ? 8.902 37.275 -19.400 1.00 42.94 97 ARG A N 1
ATOM 715 C CA . ARG A 1 97 ? 9.159 37.997 -20.669 1.00 42.94 97 ARG A CA 1
ATOM 716 C C . ARG A 1 97 ? 10.042 39.241 -20.455 1.00 42.94 97 ARG A C 1
ATOM 718 O O . ARG A 1 97 ? 9.811 39.960 -19.492 1.00 42.94 97 ARG A O 1
ATOM 725 N N . SER A 1 98 ? 10.966 39.670 -21.314 1.00 47.50 98 SER A N 1
ATOM 726 C CA . SER A 1 98 ? 11.367 39.381 -22.702 1.00 47.50 98 SER A CA 1
ATOM 727 C C . SER A 1 98 ? 12.735 40.063 -22.922 1.00 47.50 98 SER A C 1
ATOM 729 O O . SER A 1 98 ? 13.014 41.034 -22.225 1.00 47.50 98 SER A O 1
ATOM 731 N N . ILE A 1 99 ? 13.510 39.666 -23.941 1.00 38.84 99 ILE A N 1
ATOM 732 C CA . ILE A 1 99 ? 14.069 40.503 -25.040 1.00 38.84 99 ILE A CA 1
ATOM 733 C C . ILE A 1 99 ? 15.017 39.633 -25.896 1.00 38.84 99 ILE A C 1
ATOM 735 O O . ILE A 1 99 ? 15.526 38.617 -25.446 1.00 38.84 99 ILE A O 1
ATOM 739 N N . LYS A 1 100 ? 15.086 40.000 -27.176 1.00 49.38 100 LYS A N 1
ATOM 740 C CA . LYS A 1 100 ? 15.446 39.252 -28.386 1.00 49.38 100 LYS A CA 1
ATOM 741 C C . LYS A 1 100 ? 16.951 39.048 -28.637 1.00 49.38 100 LYS A C 1
ATOM 743 O O . LYS A 1 100 ? 17.745 39.831 -28.127 1.00 49.38 100 LYS A O 1
ATOM 748 N N . SER A 1 101 ? 17.176 38.124 -29.593 1.00 50.91 101 SER A N 1
ATOM 749 C CA . SER A 1 101 ? 18.206 38.082 -30.661 1.00 50.91 101 SER A CA 1
ATOM 750 C C . SER A 1 101 ? 19.643 37.819 -30.173 1.00 50.91 101 SER A C 1
ATOM 752 O O . SER A 1 101 ? 20.048 38.353 -29.153 1.00 50.91 101 SER A O 1
ATOM 754 N N . ASP A 1 102 ? 20.405 36.874 -30.729 1.00 36.97 102 ASP A N 1
ATOM 755 C CA . ASP A 1 102 ? 20.851 36.784 -32.127 1.00 36.97 102 ASP A CA 1
ATOM 756 C C . ASP A 1 102 ? 21.251 35.352 -32.555 1.00 36.97 102 ASP A C 1
ATOM 758 O O . ASP A 1 102 ? 21.531 34.486 -31.723 1.00 36.97 102 ASP A O 1
ATOM 762 N N . GLU A 1 103 ? 21.241 35.141 -33.875 1.00 56.47 103 GLU A N 1
ATOM 763 C CA . GLU A 1 103 ? 21.832 34.020 -34.615 1.00 56.47 103 GLU A CA 1
ATOM 764 C C . GLU A 1 103 ? 23.346 33.931 -34.373 1.00 56.47 103 GLU A C 1
ATOM 766 O O . GLU A 1 103 ? 24.001 34.963 -34.317 1.00 56.47 103 GLU A O 1
ATOM 771 N N . ASP A 1 104 ? 23.901 32.716 -34.305 1.00 41.00 104 ASP A N 1
ATOM 772 C CA . ASP A 1 104 ? 25.143 32.389 -35.012 1.00 41.00 104 ASP A CA 1
ATOM 773 C C . ASP A 1 104 ? 25.348 30.871 -35.101 1.00 41.00 104 ASP A C 1
ATOM 775 O O . ASP A 1 104 ? 25.039 30.096 -34.192 1.00 41.00 104 ASP A O 1
ATOM 779 N N . ALA A 1 105 ? 25.825 30.478 -36.276 1.00 55.44 105 ALA A N 1
ATOM 780 C CA . ALA A 1 105 ? 26.015 29.126 -36.757 1.00 55.44 105 ALA A CA 1
ATOM 781 C C . ALA A 1 105 ? 27.152 28.383 -36.038 1.00 55.44 105 ALA A C 1
ATOM 783 O O . ALA A 1 105 ? 28.228 28.936 -35.814 1.00 55.44 105 ALA A O 1
ATOM 784 N N . TYR A 1 106 ? 26.946 27.089 -35.789 1.00 53.81 106 TYR A N 1
ATOM 785 C CA . TYR A 1 106 ? 28.040 26.137 -35.612 1.00 53.81 106 TYR A CA 1
ATOM 786 C C . TYR A 1 106 ? 27.619 24.782 -36.193 1.00 53.81 106 TYR A C 1
ATOM 788 O O . TYR A 1 106 ? 26.975 23.969 -35.533 1.00 53.81 106 TYR A O 1
ATOM 796 N N . GLU A 1 107 ? 27.922 24.591 -37.478 1.00 58.31 107 GLU A N 1
ATOM 797 C CA . GLU A 1 107 ? 28.073 23.260 -38.056 1.00 58.31 107 GLU A CA 1
ATOM 798 C C . GLU A 1 107 ? 29.434 22.743 -37.598 1.00 58.31 107 GLU A C 1
ATOM 800 O O . GLU A 1 107 ? 30.457 23.314 -37.973 1.00 58.31 107 GLU A O 1
ATOM 805 N N . ASP A 1 108 ? 29.453 21.688 -36.787 1.00 56.06 108 ASP A N 1
ATOM 806 C CA . ASP A 1 108 ? 30.661 20.887 -36.637 1.00 56.06 108 ASP A CA 1
ATOM 807 C C . ASP A 1 108 ? 30.296 19.410 -36.706 1.00 56.06 108 ASP A C 1
ATOM 809 O O . ASP A 1 108 ? 29.445 18.900 -35.968 1.00 56.06 108 ASP A O 1
ATOM 813 N N . ALA A 1 109 ? 30.904 18.778 -37.700 1.00 56.16 109 ALA A N 1
ATOM 814 C CA . ALA A 1 109 ? 30.787 17.379 -38.021 1.00 56.16 109 ALA A CA 1
ATOM 815 C C . ALA A 1 109 ? 31.521 16.573 -36.950 1.00 56.16 109 ALA A C 1
ATOM 817 O O . ALA A 1 109 ? 32.704 16.799 -36.700 1.00 56.16 109 ALA A O 1
ATOM 818 N N . VAL A 1 110 ? 30.830 15.613 -36.340 1.00 58.28 110 VAL A N 1
ATOM 819 C CA . VAL A 1 110 ? 31.483 14.580 -35.538 1.00 58.28 110 VAL A CA 1
ATOM 820 C C . VAL A 1 110 ? 31.121 13.240 -36.145 1.00 58.28 110 VAL A C 1
ATOM 822 O O . VAL A 1 110 ? 29.944 12.911 -36.285 1.00 58.28 110 VAL A O 1
ATOM 825 N N . ASP A 1 111 ? 32.177 12.541 -36.550 1.00 46.59 111 ASP A N 1
ATOM 826 C CA . ASP A 1 111 ? 32.185 11.232 -37.179 1.00 46.59 111 ASP A CA 1
ATOM 827 C C . ASP A 1 111 ? 31.281 10.228 -36.454 1.00 46.59 111 ASP A C 1
ATOM 829 O O . ASP A 1 111 ? 31.380 10.001 -35.244 1.00 46.59 111 ASP A O 1
ATOM 833 N N . GLU A 1 112 ? 30.404 9.615 -37.249 1.00 51.88 112 GLU A N 1
ATOM 834 C CA . GLU A 1 112 ? 29.641 8.419 -36.920 1.00 51.88 112 GLU A CA 1
ATOM 835 C C . GLU A 1 112 ? 30.597 7.220 -36.822 1.00 51.88 112 GLU A C 1
ATOM 837 O O . GLU A 1 112 ? 30.717 6.415 -37.747 1.00 51.88 112 GLU A O 1
ATOM 842 N N . ASP A 1 113 ? 31.289 7.084 -35.692 1.00 48.69 113 ASP A N 1
ATOM 843 C CA . ASP A 1 113 ? 31.944 5.824 -35.361 1.00 48.69 113 ASP A CA 1
ATOM 844 C C . ASP A 1 113 ? 30.873 4.802 -34.966 1.00 48.69 113 ASP A C 1
ATOM 846 O O . ASP A 1 113 ? 30.248 4.866 -33.904 1.00 48.69 113 ASP A O 1
ATOM 850 N N . ALA A 1 114 ? 30.668 3.863 -35.888 1.00 53.62 114 ALA A N 1
ATOM 851 C CA . ALA A 1 114 ? 29.876 2.656 -35.753 1.00 53.62 114 ALA A CA 1
ATOM 852 C C . ALA A 1 114 ? 30.254 1.892 -34.475 1.00 53.62 114 ALA A C 1
ATOM 854 O O . ALA A 1 114 ? 31.229 1.141 -34.434 1.00 53.62 114 ALA A O 1
ATOM 855 N N . ILE A 1 115 ? 29.460 2.073 -33.423 1.00 58.94 115 ILE A N 1
ATOM 856 C CA . ILE A 1 115 ? 29.458 1.167 -32.281 1.00 58.94 115 ILE A CA 1
ATOM 857 C C . ILE A 1 115 ? 28.576 -0.006 -32.697 1.00 58.94 115 ILE A C 1
ATOM 859 O O . ILE A 1 115 ? 27.360 0.140 -32.807 1.00 58.94 115 ILE A O 1
ATOM 863 N N . GLU A 1 116 ? 29.214 -1.144 -32.975 1.00 56.03 116 GLU A N 1
ATOM 864 C CA . GLU A 1 116 ? 28.564 -2.451 -33.042 1.00 56.03 116 GLU A CA 1
ATOM 865 C C . GLU A 1 116 ? 27.686 -2.612 -31.791 1.00 56.03 116 GLU A C 1
ATOM 867 O O . GLU A 1 116 ? 28.179 -2.790 -30.676 1.00 56.03 116 GLU A O 1
ATOM 872 N N . GLU A 1 117 ? 26.368 -2.478 -31.973 1.00 56.38 117 GLU A N 1
ATOM 873 C CA . GLU A 1 117 ? 25.371 -2.943 -31.016 1.00 56.38 117 GLU A CA 1
ATOM 874 C C . GLU A 1 117 ? 25.487 -4.465 -30.955 1.00 56.38 117 GLU A C 1
ATOM 876 O O . GLU A 1 117 ? 24.841 -5.202 -31.703 1.00 56.38 117 GLU A O 1
ATOM 881 N N . ASP A 1 118 ? 26.370 -4.933 -30.075 1.00 49.16 118 ASP A N 1
ATOM 882 C CA . ASP A 1 118 ? 26.412 -6.322 -29.663 1.00 49.16 118 ASP A CA 1
ATOM 883 C C . ASP A 1 118 ? 25.017 -6.722 -29.177 1.00 49.16 118 ASP A C 1
ATOM 885 O O . ASP A 1 118 ? 24.455 -6.145 -28.242 1.00 49.16 118 ASP A O 1
ATOM 889 N N . ALA A 1 119 ? 24.470 -7.722 -29.864 1.00 52.50 119 ALA A N 1
ATOM 890 C CA . ALA A 1 119 ? 23.190 -8.371 -29.640 1.00 52.50 119 ALA A CA 1
ATOM 891 C C . ALA A 1 119 ? 23.159 -9.105 -28.287 1.00 52.50 119 ALA A C 1
ATOM 893 O O . ALA A 1 119 ? 23.135 -10.336 -28.224 1.00 52.50 119 ALA A O 1
ATOM 894 N N . VAL A 1 120 ? 23.189 -8.347 -27.194 1.00 55.34 120 VAL A N 1
ATOM 895 C CA . VAL A 1 120 ? 23.073 -8.873 -25.838 1.00 55.34 120 VAL A CA 1
ATOM 896 C C . VAL A 1 120 ? 21.587 -8.940 -25.472 1.00 55.34 120 VAL A C 1
ATOM 898 O O . VAL A 1 120 ? 20.916 -7.922 -25.327 1.00 55.34 120 VAL A O 1
ATOM 901 N N . ASP A 1 121 ? 21.114 -10.179 -25.332 1.00 52.47 121 ASP A N 1
ATOM 902 C CA . ASP A 1 121 ? 19.890 -10.608 -24.643 1.00 52.47 121 ASP A CA 1
ATOM 903 C C . ASP A 1 121 ? 18.544 -10.509 -25.384 1.00 52.47 121 ASP A C 1
ATOM 905 O O . ASP A 1 121 ? 17.530 -10.075 -24.837 1.00 52.47 121 ASP A O 1
ATOM 909 N N . ALA A 1 122 ? 18.474 -11.072 -26.595 1.00 47.16 122 ALA A N 1
ATOM 910 C CA . ALA A 1 122 ? 17.190 -11.498 -27.174 1.00 47.16 122 ALA A CA 1
ATOM 911 C C . ALA A 1 122 ? 16.529 -12.673 -26.404 1.00 47.16 122 ALA A C 1
ATOM 913 O O . ALA A 1 122 ? 15.332 -12.913 -26.563 1.00 47.16 122 ALA A O 1
ATOM 914 N N . ASP A 1 123 ? 17.266 -13.364 -25.524 1.00 47.06 123 ASP A N 1
ATOM 915 C CA . ASP A 1 123 ? 16.775 -14.537 -24.781 1.00 47.06 123 ASP A CA 1
ATOM 916 C C . ASP A 1 123 ? 15.884 -14.199 -23.566 1.00 47.06 123 ASP A C 1
ATOM 918 O O . ASP A 1 123 ? 15.220 -15.088 -23.038 1.00 47.06 123 ASP A O 1
ATOM 922 N N . ILE A 1 124 ? 15.786 -12.931 -23.135 1.00 53.34 124 ILE A N 1
ATOM 923 C CA . ILE A 1 124 ? 14.861 -12.532 -22.047 1.00 53.34 124 ILE A CA 1
ATOM 924 C C . ILE A 1 124 ? 13.426 -12.299 -22.570 1.00 53.34 124 ILE A C 1
ATOM 926 O O . ILE A 1 124 ? 12.472 -12.331 -21.795 1.00 53.34 124 ILE A O 1
ATOM 930 N N . ILE A 1 125 ? 13.233 -12.131 -23.885 1.00 51.69 125 ILE A N 1
ATOM 931 C CA . ILE A 1 125 ? 11.927 -11.765 -24.467 1.00 51.69 125 ILE A CA 1
ATOM 932 C C . ILE A 1 125 ? 11.097 -13.001 -24.888 1.00 51.69 125 ILE A C 1
ATOM 934 O O . ILE A 1 125 ? 9.872 -12.919 -24.997 1.00 51.69 125 ILE A O 1
ATOM 938 N N . GLU A 1 126 ? 11.689 -14.192 -25.063 1.00 48.94 126 GLU A N 1
ATOM 939 C CA . GLU A 1 126 ? 10.911 -15.385 -25.463 1.00 48.94 126 GLU A CA 1
ATOM 940 C C . GLU A 1 126 ? 10.058 -16.014 -24.341 1.00 48.94 126 GLU A C 1
ATOM 942 O O . GLU A 1 126 ? 9.131 -16.775 -24.639 1.00 48.94 126 GLU A O 1
ATOM 947 N N . GLU A 1 127 ? 10.249 -15.645 -23.068 1.00 52.25 127 GLU A N 1
ATOM 948 C CA . GLU A 1 127 ? 9.376 -16.106 -21.969 1.00 52.25 127 GLU A CA 1
ATOM 949 C C . GLU A 1 127 ? 8.019 -15.360 -21.923 1.00 52.25 127 GLU A C 1
ATOM 951 O O . GLU A 1 127 ? 7.105 -15.727 -21.183 1.00 52.25 127 GLU A O 1
ATOM 956 N N . GLU A 1 128 ? 7.813 -14.349 -22.774 1.00 52.88 128 GLU A N 1
ATOM 957 C CA . GLU A 1 128 ? 6.622 -13.488 -22.744 1.00 52.88 128 GLU A CA 1
ATOM 958 C C . GLU A 1 128 ? 5.384 -14.057 -23.471 1.00 52.88 128 GLU A C 1
ATOM 960 O O . GLU A 1 128 ? 4.283 -13.502 -23.374 1.00 52.88 128 GLU A O 1
ATOM 965 N N . ARG A 1 129 ? 5.506 -15.183 -24.191 1.00 52.94 129 ARG A N 1
ATOM 966 C CA . ARG A 1 129 ? 4.391 -15.769 -24.972 1.00 52.94 129 ARG A CA 1
ATOM 967 C C . ARG A 1 129 ? 3.598 -16.878 -24.266 1.00 52.94 129 ARG A C 1
ATOM 969 O O . ARG A 1 129 ? 2.590 -17.331 -24.812 1.00 52.94 129 ARG A O 1
ATOM 976 N N . CYS A 1 130 ? 3.970 -17.279 -23.049 1.00 52.94 130 CYS A N 1
ATOM 977 C CA . CYS A 1 130 ? 3.315 -18.384 -22.324 1.00 52.94 130 CYS A CA 1
ATOM 978 C C . CYS A 1 130 ? 2.182 -17.973 -21.358 1.00 52.94 130 CYS A C 1
ATOM 980 O O . CYS A 1 130 ? 1.521 -18.837 -20.779 1.00 52.94 130 CYS A O 1
ATOM 982 N N . CYS A 1 131 ? 1.884 -16.683 -21.191 1.00 56.88 131 CYS A N 1
ATOM 983 C CA . CYS A 1 131 ? 1.075 -16.209 -20.057 1.00 56.88 131 CYS A CA 1
ATOM 984 C C . CYS A 1 131 ? -0.457 -16.249 -20.227 1.00 56.88 131 CYS A C 1
ATOM 986 O O . CYS A 1 131 ? -1.157 -15.601 -19.457 1.00 56.88 131 CYS A O 1
ATOM 988 N N . ARG A 1 132 ? -1.033 -17.025 -21.160 1.00 68.75 132 ARG A N 1
ATOM 989 C CA . ARG A 1 132 ? -2.511 -17.073 -21.322 1.00 68.75 132 ARG A CA 1
ATOM 990 C C . ARG A 1 132 ? -3.276 -17.608 -20.099 1.00 68.75 132 ARG A C 1
ATOM 992 O O . ARG A 1 132 ? -4.495 -17.494 -20.054 1.00 68.75 132 ARG A O 1
ATOM 999 N N . PHE A 1 133 ? -2.582 -18.183 -19.117 1.00 81.25 133 PHE A N 1
ATOM 1000 C CA . PHE A 1 133 ? -3.178 -18.742 -17.899 1.00 81.25 133 PHE A CA 1
ATOM 1001 C C . PHE A 1 133 ? -2.493 -18.248 -16.624 1.00 81.25 133 PHE A C 1
ATOM 1003 O O . PHE A 1 133 ? -2.384 -18.985 -15.642 1.00 81.25 133 PHE A O 1
ATOM 1010 N N . LEU A 1 134 ? -1.990 -17.014 -16.630 1.00 89.38 134 LEU A N 1
ATOM 1011 C CA . LEU A 1 134 ? -1.349 -16.452 -15.451 1.00 89.38 134 LEU A CA 1
ATOM 1012 C C . LEU A 1 134 ? -2.388 -16.236 -14.336 1.00 89.38 134 LEU A C 1
ATOM 1014 O O . LEU A 1 134 ? -3.213 -15.334 -14.404 1.00 89.38 134 LEU A O 1
ATOM 1018 N N . VAL A 1 135 ? -2.360 -17.083 -13.302 1.00 94.44 135 VAL A N 1
ATOM 1019 C CA . VAL A 1 135 ? -3.287 -16.989 -12.153 1.00 94.44 135 VAL A CA 1
ATOM 1020 C C . VAL A 1 135 ? -2.766 -16.031 -11.080 1.00 94.44 135 VAL A C 1
ATOM 1022 O O . VAL A 1 135 ? -3.554 -15.407 -10.367 1.00 94.44 135 VAL A O 1
ATOM 1025 N N . SER A 1 136 ? -1.444 -15.908 -10.967 1.00 95.44 136 SER A N 1
ATOM 1026 C CA . SER A 1 136 ? -0.763 -15.065 -9.989 1.00 95.44 136 SER A CA 1
ATOM 1027 C C . SER A 1 136 ? 0.382 -14.326 -10.654 1.00 95.44 136 SER A C 1
ATOM 1029 O O . SER A 1 136 ? 1.158 -14.933 -11.389 1.00 95.44 136 SER A O 1
ATOM 1031 N N . TRP A 1 137 ? 0.522 -13.044 -10.341 1.00 95.06 137 TRP A N 1
ATOM 1032 C CA . TRP A 1 137 ? 1.580 -12.205 -10.883 1.00 95.06 137 TRP A CA 1
ATOM 1033 C C . TRP A 1 137 ? 2.158 -11.293 -9.809 1.00 95.06 137 TRP A C 1
ATOM 1035 O O . TRP A 1 137 ? 1.422 -10.719 -9.002 1.00 95.06 137 TRP A O 1
ATOM 1045 N N . ARG A 1 138 ? 3.485 -11.157 -9.816 1.00 95.12 138 ARG A N 1
ATOM 1046 C CA . ARG A 1 138 ? 4.187 -10.125 -9.059 1.00 95.12 138 ARG A CA 1
ATOM 1047 C C . ARG A 1 138 ? 4.460 -8.957 -9.992 1.00 95.12 138 ARG A C 1
ATOM 1049 O O . ARG A 1 138 ? 5.116 -9.124 -11.015 1.00 95.12 138 ARG A O 1
ATOM 1056 N N . ALA A 1 139 ? 3.939 -7.802 -9.622 1.00 90.06 139 ALA A N 1
ATOM 1057 C CA . ALA A 1 139 ? 3.833 -6.660 -10.489 1.00 90.06 139 ALA A CA 1
ATOM 1058 C C . ALA A 1 139 ? 5.187 -6.040 -10.826 1.00 90.06 139 ALA A C 1
ATOM 1060 O O . ALA A 1 139 ? 5.952 -5.695 -9.929 1.00 90.06 139 ALA A O 1
ATOM 1061 N N . CYS A 1 140 ? 5.439 -5.856 -12.119 1.00 90.25 140 CYS A N 1
ATOM 1062 C CA . CYS A 1 140 ? 6.573 -5.114 -12.649 1.00 90.25 140 CYS A CA 1
ATOM 1063 C C . CYS A 1 140 ? 6.074 -4.094 -13.675 1.00 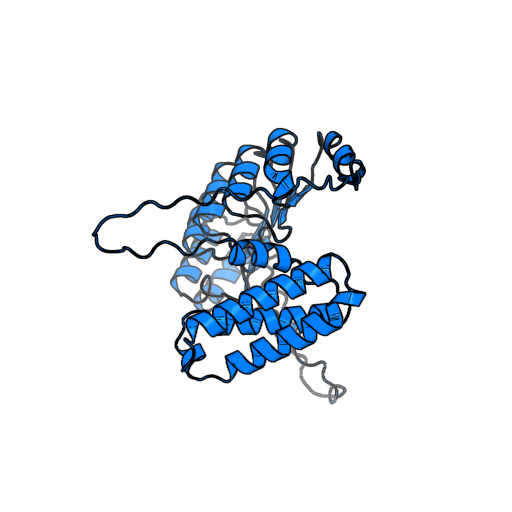90.25 140 CYS A C 1
ATOM 1065 O O . CYS A 1 140 ? 5.291 -4.447 -14.560 1.00 90.25 140 CYS A O 1
ATOM 1067 N N . ALA A 1 141 ? 6.551 -2.853 -13.572 1.00 89.38 141 ALA A N 1
ATOM 1068 C CA . ALA A 1 141 ? 6.172 -1.741 -14.438 1.00 89.38 141 ALA A CA 1
ATOM 1069 C C . ALA A 1 141 ? 6.189 -2.099 -15.935 1.00 89.38 141 ALA A C 1
ATOM 1071 O O . ALA A 1 141 ? 5.207 -1.841 -16.634 1.00 89.38 141 ALA A O 1
ATOM 1072 N N . SER A 1 142 ? 7.267 -2.737 -16.404 1.00 90.75 142 SER A N 1
ATOM 1073 C CA . SER A 1 142 ? 7.524 -2.993 -17.828 1.00 90.75 142 SER A CA 1
ATOM 1074 C C . SER A 1 142 ? 6.533 -3.952 -18.491 1.00 90.75 142 SER A C 1
ATOM 1076 O O . SER A 1 142 ? 6.253 -3.797 -19.672 1.00 90.75 142 SER A O 1
ATOM 1078 N N . ALA A 1 143 ? 5.964 -4.905 -17.749 1.00 92.38 143 ALA A N 1
ATOM 1079 C CA . ALA A 1 143 ? 5.087 -5.943 -18.305 1.00 92.38 143 ALA A CA 1
ATOM 1080 C C . ALA A 1 143 ? 3.587 -5.670 -18.082 1.00 92.38 143 ALA A C 1
ATOM 1082 O O . ALA A 1 143 ? 2.740 -6.490 -18.435 1.00 92.38 143 ALA A O 1
ATOM 1083 N N . THR A 1 144 ? 3.238 -4.525 -17.487 1.00 94.31 144 THR A N 1
ATOM 1084 C CA . THR A 1 144 ? 1.872 -4.208 -17.036 1.00 94.31 144 THR A CA 1
ATOM 1085 C C . THR A 1 144 ? 0.837 -4.292 -18.162 1.00 94.31 144 THR A C 1
ATOM 1087 O O . THR A 1 144 ? -0.172 -4.983 -18.021 1.00 94.31 144 THR A O 1
ATOM 1090 N N . GLU A 1 145 ? 1.074 -3.608 -19.285 1.00 94.94 145 GLU A N 1
ATOM 1091 C CA . GLU A 1 145 ? 0.123 -3.554 -20.406 1.00 94.94 145 GLU A CA 1
ATOM 1092 C C . GLU A 1 145 ? -0.089 -4.936 -21.029 1.00 94.94 145 GLU A C 1
ATOM 1094 O O . GLU A 1 145 ? -1.217 -5.340 -21.316 1.00 94.94 145 GLU A O 1
ATOM 1099 N N . GLN A 1 146 ? 0.993 -5.699 -21.175 1.00 93.50 146 GLN A N 1
ATOM 1100 C CA . GLN A 1 146 ? 0.949 -7.034 -21.751 1.00 93.50 146 GLN A CA 1
ATOM 1101 C C . GLN A 1 146 ? 0.233 -8.026 -20.836 1.00 93.50 146 GLN A C 1
ATOM 1103 O O . GLN A 1 146 ? -0.554 -8.837 -21.327 1.00 93.50 146 GLN A O 1
ATOM 1108 N N . VAL A 1 147 ? 0.451 -7.958 -19.520 1.00 94.62 147 VAL A N 1
ATOM 1109 C CA . VAL A 1 147 ? -0.276 -8.789 -18.550 1.00 94.62 147 VAL A CA 1
ATOM 1110 C C . VAL A 1 147 ? -1.759 -8.431 -18.553 1.00 94.62 147 VAL A C 1
ATOM 1112 O O . VAL A 1 147 ? -2.582 -9.336 -18.675 1.00 94.62 147 VAL A O 1
ATOM 1115 N N . ALA A 1 148 ? -2.103 -7.141 -18.512 1.00 95.62 148 ALA A N 1
ATOM 1116 C CA . ALA A 1 148 ? -3.491 -6.681 -18.565 1.00 95.62 148 ALA A CA 1
ATOM 1117 C C . ALA A 1 148 ? -4.216 -7.158 -19.837 1.00 95.62 148 ALA A C 1
ATOM 1119 O O . ALA A 1 148 ? -5.360 -7.600 -19.767 1.00 95.62 148 ALA A O 1
ATOM 1120 N N . ALA A 1 149 ? -3.547 -7.114 -20.993 1.00 95.50 149 ALA A N 1
ATOM 1121 C CA . ALA A 1 149 ? -4.132 -7.522 -22.268 1.00 95.50 149 ALA A CA 1
ATOM 1122 C C . ALA A 1 149 ? -4.247 -9.049 -22.434 1.00 95.50 149 ALA A C 1
ATOM 1124 O O . ALA A 1 149 ? -5.179 -9.529 -23.078 1.00 95.50 149 ALA A O 1
ATOM 1125 N N . ASN A 1 150 ? -3.300 -9.819 -21.886 1.00 95.06 150 ASN A N 1
ATOM 1126 C CA . ASN A 1 150 ? -3.186 -11.256 -22.166 1.00 95.06 150 ASN A CA 1
ATOM 1127 C C . ASN A 1 150 ? -3.615 -12.171 -21.010 1.00 95.06 150 ASN A C 1
ATOM 1129 O O . ASN A 1 150 ? -3.736 -13.378 -21.224 1.00 95.06 150 ASN A O 1
ATOM 1133 N N . SER A 1 151 ? -3.841 -11.629 -19.809 1.00 95.62 151 SER A N 1
ATOM 1134 C CA . SER A 1 151 ? -4.141 -12.403 -18.592 1.00 95.62 151 SER A CA 1
ATOM 1135 C C . SER A 1 151 ? -5.446 -11.966 -17.903 1.00 95.62 151 SER A C 1
ATOM 1137 O O . SER A 1 151 ? -5.430 -11.676 -16.707 1.00 95.62 151 SER A O 1
ATOM 1139 N N . PRO A 1 152 ? -6.604 -11.956 -18.594 1.00 96.00 152 PRO A N 1
ATOM 1140 C CA . PRO A 1 152 ? -7.871 -11.510 -17.997 1.00 96.00 152 PRO A CA 1
ATOM 1141 C C . PRO A 1 152 ? -8.322 -12.368 -16.799 1.00 96.00 152 PRO A C 1
ATOM 1143 O O . PRO A 1 152 ? -9.068 -11.906 -15.939 1.00 96.00 152 PRO A O 1
ATOM 1146 N N . GLU A 1 153 ? -7.834 -13.610 -16.716 1.00 95.88 153 GLU A N 1
ATOM 1147 C CA . GLU A 1 153 ? -8.106 -14.573 -15.639 1.00 95.88 153 GLU A CA 1
ATOM 1148 C C . GLU A 1 153 ? -7.168 -14.431 -14.426 1.00 95.88 153 GLU A C 1
ATOM 1150 O O . GLU A 1 153 ? -7.149 -15.304 -13.551 1.00 95.88 153 GLU A O 1
ATOM 1155 N N . LEU A 1 154 ? -6.365 -13.362 -14.360 1.00 96.31 154 LEU A N 1
ATOM 1156 C CA . LEU A 1 154 ? -5.472 -13.107 -13.234 1.00 96.31 154 LEU A CA 1
ATOM 1157 C C . LEU A 1 154 ? -6.278 -12.947 -11.938 1.00 96.31 154 LEU A C 1
ATOM 1159 O O . LEU A 1 154 ? -7.175 -12.110 -11.845 1.00 96.31 154 LEU A O 1
ATOM 1163 N N . LYS A 1 155 ? -5.937 -13.740 -10.915 1.00 97.56 155 LYS A N 1
ATOM 1164 C CA . LYS A 1 155 ? -6.646 -13.763 -9.621 1.00 97.56 155 LYS A CA 1
ATOM 1165 C C . LYS A 1 155 ? -5.850 -13.140 -8.490 1.00 97.56 155 LYS A C 1
ATOM 1167 O O . LYS A 1 155 ? -6.453 -12.654 -7.534 1.00 97.56 155 LYS A O 1
ATOM 1172 N N . ILE A 1 156 ? -4.525 -13.206 -8.567 1.00 97.62 156 ILE A N 1
ATOM 1173 C CA . ILE A 1 156 ? -3.629 -12.753 -7.506 1.00 97.62 156 ILE A CA 1
ATOM 1174 C C . ILE A 1 156 ? -2.657 -11.728 -8.083 1.00 97.62 156 ILE A C 1
ATOM 1176 O O . ILE A 1 156 ? -1.886 -12.042 -8.990 1.00 97.62 156 ILE A O 1
ATOM 1180 N N . LEU A 1 157 ? -2.680 -10.523 -7.523 1.00 97.38 157 LEU A N 1
ATOM 1181 C CA . LEU A 1 157 ? -1.739 -9.452 -7.824 1.00 97.38 157 LEU A CA 1
ATOM 1182 C C . LEU A 1 157 ? -0.894 -9.179 -6.581 1.00 97.38 157 LEU A C 1
ATOM 1184 O O . LEU A 1 157 ? -1.437 -8.873 -5.524 1.00 97.38 157 LEU A O 1
ATOM 1188 N N . GLN A 1 158 ? 0.424 -9.285 -6.706 1.00 97.25 158 GLN A N 1
ATOM 1189 C CA . GLN A 1 158 ? 1.365 -8.935 -5.643 1.00 97.25 158 GLN A CA 1
ATOM 1190 C C . GLN A 1 158 ? 2.195 -7.732 -6.061 1.00 97.25 158 GLN A C 1
ATOM 1192 O O . GLN A 1 158 ? 2.776 -7.747 -7.141 1.00 97.25 158 GLN A O 1
ATOM 1197 N N . TYR A 1 159 ? 2.308 -6.721 -5.211 1.00 94.44 159 TYR A N 1
ATOM 1198 C CA . TYR A 1 159 ? 3.209 -5.602 -5.447 1.00 94.44 159 TYR A CA 1
ATOM 1199 C C . TYR A 1 159 ? 4.669 -6.076 -5.532 1.00 94.44 159 TYR A C 1
ATOM 1201 O O . TYR A 1 159 ? 5.139 -6.851 -4.699 1.00 94.44 159 TYR A O 1
ATOM 1209 N N . GLY A 1 160 ? 5.377 -5.648 -6.581 1.00 89.88 160 GLY A N 1
ATOM 1210 C CA . GLY A 1 160 ? 6.777 -6.005 -6.830 1.00 89.88 160 GLY A CA 1
ATOM 1211 C C . GLY A 1 160 ? 7.772 -4.864 -6.621 1.00 89.88 160 GLY A C 1
ATOM 1212 O O . GLY A 1 160 ? 8.908 -4.995 -7.061 1.00 89.88 160 GLY A O 1
ATOM 1213 N N . GLY A 1 161 ? 7.369 -3.762 -5.977 1.00 90.50 161 GLY A N 1
ATOM 1214 C CA . GLY A 1 161 ? 8.261 -2.641 -5.647 1.00 90.50 161 GLY A CA 1
ATOM 1215 C C . GLY A 1 161 ? 8.299 -1.498 -6.664 1.00 90.50 161 GLY A C 1
ATOM 1216 O O . GLY A 1 161 ? 8.826 -0.444 -6.351 1.00 90.50 161 GLY A O 1
ATOM 1217 N N . CYS A 1 162 ? 7.744 -1.668 -7.867 1.00 90.75 162 CYS A N 1
ATOM 1218 C CA . CYS A 1 162 ? 7.834 -0.653 -8.930 1.00 90.75 162 CYS A CA 1
ATOM 1219 C C . CYS A 1 162 ? 6.503 -0.343 -9.631 1.00 90.75 162 CYS A C 1
ATOM 1221 O O . CYS A 1 162 ? 6.495 0.269 -10.697 1.00 90.75 162 CYS A O 1
ATOM 1223 N N . LEU A 1 163 ? 5.374 -0.782 -9.068 1.00 94.00 163 LEU A N 1
ATOM 1224 C CA . LEU A 1 163 ? 4.059 -0.540 -9.660 1.00 94.00 163 LEU A CA 1
ATOM 1225 C C . LEU A 1 163 ? 3.551 0.864 -9.296 1.00 94.00 163 LEU A C 1
ATOM 1227 O O . LEU A 1 163 ? 3.265 1.139 -8.134 1.00 94.00 163 LEU A O 1
ATOM 1231 N N . ALA A 1 164 ? 3.404 1.727 -10.295 1.00 95.38 164 ALA A N 1
ATOM 1232 C CA . ALA A 1 164 ? 2.813 3.054 -10.175 1.00 95.38 164 ALA A CA 1
ATOM 1233 C C . ALA A 1 164 ? 1.276 3.019 -10.277 1.00 95.38 164 ALA A C 1
ATOM 1235 O O . ALA A 1 164 ? 0.683 2.072 -10.801 1.00 95.38 164 ALA A O 1
ATOM 1236 N N . ALA A 1 165 ? 0.628 4.108 -9.855 1.00 94.81 165 ALA A N 1
ATOM 1237 C CA . ALA A 1 165 ? -0.825 4.297 -9.914 1.00 94.81 165 ALA A CA 1
ATOM 1238 C C . ALA A 1 165 ? -1.436 3.998 -11.296 1.00 94.81 165 ALA A C 1
ATOM 1240 O O . ALA A 1 165 ? -2.389 3.225 -11.412 1.00 94.81 165 ALA A O 1
ATOM 1241 N N . LEU A 1 166 ? -0.848 4.554 -12.364 1.00 95.44 166 LEU A N 1
ATOM 1242 C CA . LEU A 1 166 ? -1.331 4.350 -13.734 1.00 95.44 166 LEU A CA 1
ATOM 1243 C C . LEU A 1 166 ? -1.318 2.866 -14.126 1.00 95.44 166 LEU A C 1
ATOM 1245 O O . LEU A 1 166 ? -2.250 2.372 -14.750 1.00 95.44 166 LEU A O 1
ATOM 1249 N N . GLN A 1 167 ? -0.276 2.144 -13.722 1.00 96.88 167 GLN A N 1
ATOM 1250 C CA . GLN A 1 167 ? -0.119 0.732 -14.045 1.00 96.88 167 GLN A CA 1
ATOM 1251 C C . GLN A 1 167 ? -1.109 -0.136 -13.264 1.00 96.88 167 GLN A C 1
ATOM 1253 O O . GLN A 1 167 ? -1.670 -1.079 -13.821 1.00 96.88 167 GLN A O 1
ATOM 1258 N N . LEU A 1 168 ? -1.384 0.207 -12.000 1.00 97.31 168 LEU A N 1
ATOM 1259 C CA . LEU A 1 168 ? -2.430 -0.451 -11.217 1.00 97.31 168 LEU A CA 1
ATOM 1260 C C . LEU A 1 168 ? -3.808 -0.284 -11.876 1.00 97.31 168 LEU A C 1
ATOM 1262 O O . LEU A 1 168 ? -4.561 -1.254 -11.960 1.00 97.31 168 LEU A O 1
ATOM 1266 N N . ALA A 1 169 ? -4.117 0.909 -12.395 1.00 97.56 169 ALA A N 1
ATOM 1267 C CA . ALA A 1 169 ? -5.353 1.156 -13.136 1.00 97.56 169 ALA A CA 1
ATOM 1268 C C . ALA A 1 169 ? -5.423 0.327 -14.430 1.00 97.56 169 ALA A C 1
ATOM 1270 O O . ALA A 1 169 ? -6.448 -0.304 -14.690 1.00 97.56 169 ALA A O 1
ATOM 1271 N N . THR A 1 170 ? -4.327 0.253 -15.196 1.00 97.62 170 THR A N 1
ATOM 1272 C CA . THR A 1 170 ? -4.232 -0.587 -16.403 1.00 97.62 170 THR A CA 1
ATOM 1273 C C . THR A 1 170 ? -4.486 -2.063 -16.092 1.00 97.62 170 THR A C 1
ATOM 1275 O O . THR A 1 170 ? -5.282 -2.705 -16.777 1.00 97.62 170 THR A O 1
ATOM 1278 N N . ILE A 1 171 ? -3.874 -2.602 -15.031 1.00 97.31 171 ILE A N 1
ATOM 1279 C CA . ILE A 1 171 ? -4.119 -3.985 -14.589 1.00 97.31 171 ILE A CA 1
ATOM 1280 C C . ILE A 1 171 ? -5.568 -4.163 -14.153 1.00 97.31 171 ILE A C 1
ATOM 1282 O O . ILE A 1 171 ? -6.204 -5.130 -14.561 1.00 97.31 171 ILE A O 1
ATOM 1286 N N . GLY A 1 172 ? -6.114 -3.233 -13.368 1.00 97.31 172 GLY A N 1
ATOM 1287 C CA . GLY A 1 172 ? -7.504 -3.307 -12.933 1.00 97.31 172 GLY A CA 1
ATOM 1288 C C . GLY A 1 172 ? -8.476 -3.359 -14.114 1.00 97.31 172 GLY A C 1
ATOM 1289 O O . GLY A 1 172 ? -9.410 -4.159 -14.114 1.00 97.31 172 GLY A O 1
ATOM 1290 N N . ALA A 1 173 ? -8.222 -2.551 -15.145 1.00 97.75 173 ALA A N 1
ATOM 1291 C CA . ALA A 1 173 ? -9.036 -2.493 -16.352 1.00 97.75 173 ALA A CA 1
ATOM 1292 C C . ALA A 1 173 ? -8.934 -3.749 -17.237 1.00 97.75 173 ALA A C 1
ATOM 1294 O O . ALA A 1 173 ? -9.880 -4.028 -17.965 1.00 97.75 173 ALA A O 1
ATOM 1295 N N . GLY A 1 174 ? -7.823 -4.493 -17.195 1.00 97.25 174 GLY A N 1
ATOM 1296 C CA . GLY A 1 174 ? -7.656 -5.744 -17.951 1.00 97.25 174 GLY A CA 1
ATOM 1297 C C . GLY A 1 174 ? -8.030 -7.013 -17.174 1.00 97.25 174 GLY A C 1
ATOM 1298 O O . GLY A 1 174 ? -8.468 -8.000 -17.764 1.00 97.25 174 GLY A O 1
ATOM 1299 N N . CYS A 1 175 ? -7.898 -6.991 -15.845 1.00 97.19 175 CYS A N 1
ATOM 1300 C CA . CYS A 1 175 ? -7.963 -8.171 -14.978 1.00 97.19 175 CYS A CA 1
ATOM 1301 C C . CYS A 1 175 ? -9.140 -8.105 -13.986 1.00 97.19 175 CYS A C 1
ATOM 1303 O O . CYS A 1 175 ? -8.959 -8.088 -12.768 1.00 97.19 175 CYS A O 1
ATOM 1305 N N . HIS A 1 176 ? -10.378 -8.119 -14.483 1.00 97.19 176 HIS A N 1
ATOM 1306 C CA . HIS A 1 176 ? -11.595 -7.987 -13.657 1.00 97.19 176 HIS A CA 1
ATOM 1307 C C . HIS A 1 176 ? -11.842 -9.139 -12.657 1.00 97.19 176 HIS A C 1
ATOM 1309 O O . HIS A 1 176 ? -12.698 -9.033 -11.768 1.00 97.19 176 HIS A O 1
ATOM 1315 N N . HIS A 1 177 ? -11.112 -10.251 -12.802 1.00 97.06 177 HIS A N 1
ATOM 1316 C CA . HIS A 1 177 ? -11.202 -11.443 -11.955 1.00 97.06 177 HIS A CA 1
ATOM 1317 C C . HIS A 1 177 ? -10.225 -11.448 -10.774 1.00 97.06 177 HIS A C 1
ATOM 1319 O O . HIS A 1 177 ? -10.115 -12.467 -10.087 1.00 97.06 177 HIS A O 1
ATOM 1325 N N . LEU A 1 178 ? -9.559 -10.323 -10.491 1.00 98.12 178 LEU A N 1
ATOM 1326 C CA . LEU A 1 178 ? -8.707 -10.196 -9.314 1.00 98.12 178 LEU A CA 1
ATOM 1327 C C . LEU A 1 178 ? -9.498 -10.474 -8.028 1.00 98.12 178 LEU A C 1
ATOM 1329 O O . LEU A 1 178 ? -10.541 -9.876 -7.763 1.00 98.12 178 LEU A O 1
ATOM 1333 N N . VAL A 1 179 ? -8.974 -11.403 -7.229 1.00 98.25 179 VAL A N 1
ATOM 1334 C CA . VAL A 1 179 ? -9.543 -11.844 -5.950 1.00 98.25 179 VAL A CA 1
ATOM 1335 C C . VAL A 1 179 ? -8.654 -11.413 -4.791 1.00 98.25 179 VAL A C 1
ATOM 1337 O O . VAL A 1 179 ? -9.172 -10.991 -3.761 1.00 98.25 179 VAL A O 1
ATOM 1340 N N . SER A 1 180 ? -7.335 -11.517 -4.943 1.00 98.19 180 SER A N 1
ATOM 1341 C CA . SER A 1 180 ? -6.365 -11.187 -3.900 1.00 98.19 180 SER A CA 1
ATOM 1342 C C . SER A 1 180 ? -5.385 -10.155 -4.434 1.00 98.19 180 SER A C 1
ATOM 1344 O O . SER A 1 180 ? -4.729 -10.392 -5.450 1.00 98.19 180 SER A O 1
ATOM 1346 N N . VAL A 1 181 ? -5.321 -8.998 -3.782 1.00 98.19 181 VAL A N 1
ATOM 1347 C CA . VAL A 1 181 ? -4.435 -7.904 -4.173 1.00 98.19 181 VAL A CA 1
ATOM 1348 C C . VAL A 1 181 ? -3.590 -7.485 -2.981 1.00 98.19 181 VAL A C 1
ATOM 1350 O O . VAL A 1 181 ? -4.108 -7.094 -1.933 1.00 98.19 181 VAL A O 1
ATOM 1353 N N . ASP A 1 182 ? -2.278 -7.548 -3.159 1.00 97.88 182 ASP A N 1
ATOM 1354 C CA . ASP A 1 182 ? -1.303 -7.039 -2.211 1.00 97.88 182 ASP A CA 1
ATOM 1355 C C . ASP A 1 182 ? -0.654 -5.775 -2.768 1.00 97.88 182 ASP A C 1
ATOM 1357 O O . ASP A 1 182 ? 0.062 -5.842 -3.765 1.00 97.88 182 ASP A O 1
ATOM 1361 N N . LEU A 1 183 ? -0.932 -4.638 -2.129 1.00 97.25 183 LEU A N 1
ATOM 1362 C CA . LE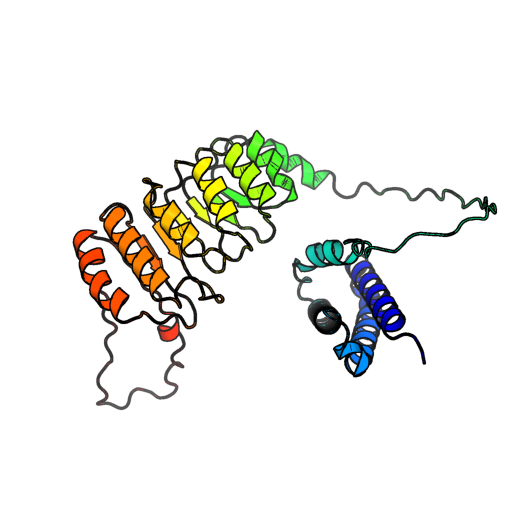U A 1 183 ? -0.363 -3.325 -2.442 1.00 97.25 183 LEU A CA 1
ATOM 1363 C C . LEU A 1 183 ? 0.632 -2.860 -1.370 1.00 97.25 183 LEU A C 1
ATOM 1365 O O . LEU A 1 183 ? 0.945 -1.672 -1.296 1.00 97.25 183 LEU A O 1
ATOM 1369 N N . SER A 1 184 ? 1.082 -3.764 -0.498 1.00 95.50 184 SER A N 1
ATOM 1370 C CA . SER A 1 184 ? 1.888 -3.371 0.651 1.00 95.50 184 SER A CA 1
ATOM 1371 C C . SER A 1 184 ? 3.225 -2.734 0.266 1.00 95.50 184 SER A C 1
ATOM 1373 O O . SER A 1 184 ? 3.930 -3.212 -0.621 1.00 95.50 184 SER A O 1
ATOM 1375 N N . GLY A 1 185 ? 3.573 -1.647 0.956 1.00 93.00 185 GLY A N 1
ATOM 1376 C CA . GLY A 1 185 ? 4.814 -0.898 0.757 1.00 93.00 185 GLY A CA 1
ATOM 1377 C C . GLY A 1 185 ? 4.843 -0.017 -0.491 1.00 93.00 185 GLY A C 1
ATOM 1378 O O . GLY A 1 185 ? 5.907 0.500 -0.811 1.00 93.00 185 GLY A O 1
ATOM 1379 N N . GLY A 1 186 ? 3.724 0.130 -1.207 1.00 93.81 186 GLY A N 1
ATOM 1380 C CA . GLY A 1 186 ? 3.631 1.030 -2.355 1.00 93.81 186 GLY A CA 1
ATOM 1381 C C . GLY A 1 186 ? 3.018 2.388 -2.013 1.00 93.81 186 GLY A C 1
ATOM 1382 O O . GLY A 1 186 ? 2.175 2.504 -1.124 1.00 93.81 186 GLY A O 1
ATOM 1383 N N . ASP A 1 187 ? 3.363 3.407 -2.801 1.00 94.75 187 ASP A N 1
ATOM 1384 C CA . ASP A 1 187 ? 2.858 4.785 -2.687 1.00 94.75 187 ASP A CA 1
ATOM 1385 C C . ASP A 1 187 ? 1.427 4.969 -3.230 1.00 94.75 187 ASP A C 1
ATOM 1387 O O . ASP A 1 187 ? 1.110 5.934 -3.925 1.00 94.75 187 ASP A O 1
ATOM 1391 N N . PHE A 1 188 ? 0.540 4.017 -2.942 1.00 95.88 188 PHE A N 1
ATOM 1392 C CA . PHE A 1 188 ? -0.839 4.046 -3.420 1.00 95.88 188 PHE A CA 1
ATOM 1393 C C . PHE A 1 188 ? -1.713 4.952 -2.555 1.00 95.88 188 PHE A C 1
ATOM 1395 O O . PHE A 1 188 ? -1.693 4.876 -1.323 1.00 95.88 188 PHE A O 1
ATOM 1402 N N . THR A 1 189 ? -2.517 5.778 -3.218 1.00 96.38 189 THR A N 1
ATOM 1403 C CA . THR A 1 189 ? -3.464 6.713 -2.605 1.00 96.38 189 THR A CA 1
ATOM 1404 C C . THR A 1 189 ? -4.883 6.138 -2.554 1.00 96.38 189 THR A C 1
ATOM 1406 O O . THR A 1 189 ? -5.186 5.101 -3.150 1.00 96.38 189 THR A O 1
ATOM 1409 N N . ASP A 1 190 ? -5.803 6.847 -1.888 1.00 97.19 190 ASP A N 1
ATOM 1410 C CA . ASP A 1 190 ? -7.226 6.476 -1.857 1.00 97.19 190 ASP A CA 1
ATOM 1411 C C . ASP A 1 190 ? -7.853 6.365 -3.255 1.00 97.19 190 ASP A C 1
ATOM 1413 O O . ASP A 1 190 ? -8.697 5.499 -3.499 1.00 97.19 190 ASP A O 1
ATOM 1417 N N . TYR A 1 191 ? -7.438 7.239 -4.177 1.00 97.69 191 TYR A N 1
ATOM 1418 C CA . TYR A 1 191 ? -7.943 7.261 -5.547 1.00 97.69 191 TYR A CA 1
ATOM 1419 C C . TYR A 1 191 ? -7.536 6.002 -6.320 1.00 97.69 191 TYR A C 1
ATOM 1421 O O . TYR A 1 191 ? -8.345 5.432 -7.058 1.00 97.69 191 TYR A O 1
ATOM 1429 N N . ASP A 1 192 ? -6.308 5.533 -6.110 1.00 97.75 192 ASP A N 1
ATOM 1430 C CA . ASP A 1 192 ? -5.766 4.361 -6.799 1.00 97.75 192 ASP A CA 1
ATOM 1431 C C . ASP A 1 192 ? -6.495 3.092 -6.352 1.00 97.75 192 ASP A C 1
ATOM 1433 O O . ASP A 1 192 ? -6.948 2.296 -7.180 1.00 97.75 192 ASP A O 1
ATOM 1437 N N . VAL A 1 193 ? -6.704 2.944 -5.039 1.00 97.88 193 VAL A N 1
ATOM 1438 C CA . VAL A 1 193 ? -7.473 1.829 -4.469 1.00 97.88 193 VAL A CA 1
ATOM 1439 C C . VAL A 1 193 ? -8.932 1.885 -4.919 1.00 97.88 193 VAL A C 1
ATOM 1441 O O . VAL A 1 193 ? -9.497 0.857 -5.291 1.00 97.88 193 VAL A O 1
ATOM 1444 N N . GLN A 1 194 ? -9.550 3.069 -4.946 1.00 97.88 194 GLN A N 1
ATOM 1445 C CA . GLN A 1 194 ? -10.917 3.226 -5.448 1.00 97.88 194 GLN A CA 1
ATOM 1446 C C . GLN A 1 194 ? -11.040 2.782 -6.908 1.00 97.88 194 GLN A C 1
ATOM 1448 O O . GLN A 1 194 ? -11.960 2.039 -7.254 1.00 97.88 194 GLN A O 1
ATOM 1453 N N . THR A 1 195 ? -10.111 3.230 -7.751 1.00 97.75 195 THR A N 1
ATOM 1454 C CA . THR A 1 195 ? -10.073 2.902 -9.180 1.00 97.75 195 THR A CA 1
ATOM 1455 C C . THR A 1 195 ? -9.901 1.399 -9.382 1.00 97.75 195 THR A C 1
ATOM 1457 O O . THR A 1 195 ? -10.642 0.788 -10.154 1.00 97.75 195 THR A O 1
ATOM 1460 N N . LEU A 1 196 ? -9.001 0.772 -8.618 1.00 97.94 196 LEU A N 1
ATOM 1461 C CA . LEU A 1 196 ? -8.826 -0.677 -8.616 1.00 97.94 196 LEU A CA 1
ATOM 1462 C C . LEU A 1 196 ? -10.128 -1.406 -8.254 1.00 97.94 196 LEU A C 1
ATOM 1464 O O . LEU A 1 196 ? -10.556 -2.289 -8.993 1.00 97.94 196 LEU A O 1
ATOM 1468 N N . LEU A 1 197 ? -10.774 -1.045 -7.141 1.00 97.62 197 LEU A N 1
ATOM 1469 C CA . LEU A 1 197 ? -12.005 -1.704 -6.681 1.00 97.62 197 LEU A CA 1
ATOM 1470 C C . LEU A 1 197 ? -13.182 -1.485 -7.638 1.00 97.62 197 LEU A C 1
ATOM 1472 O O . LEU A 1 197 ? -14.040 -2.358 -7.763 1.00 97.62 197 LEU A O 1
ATOM 1476 N N . HIS A 1 198 ? -13.210 -0.347 -8.335 1.00 97.38 198 HIS A N 1
ATOM 1477 C CA . HIS A 1 198 ? -14.199 -0.074 -9.372 1.00 97.38 198 HIS A CA 1
ATOM 1478 C C . HIS A 1 198 ? -14.057 -1.035 -10.559 1.00 97.38 198 HIS A C 1
ATOM 1480 O O . HIS A 1 198 ? -15.054 -1.587 -11.025 1.00 97.38 198 HIS A O 1
ATOM 1486 N N . HIS A 1 199 ? -12.828 -1.270 -11.026 1.00 97.94 199 HIS A N 1
ATOM 1487 C CA . HIS A 1 199 ? -12.576 -2.185 -12.140 1.00 97.94 199 HIS A CA 1
ATOM 1488 C C . HIS A 1 199 ? -12.558 -3.665 -11.735 1.00 97.94 199 HIS A C 1
ATOM 1490 O O . HIS A 1 199 ? -12.833 -4.528 -12.570 1.00 97.94 199 HIS A O 1
ATOM 1496 N N . CYS A 1 200 ? -12.261 -3.965 -10.469 1.00 97.81 200 CYS A N 1
ATOM 1497 C CA . CYS A 1 200 ? -12.127 -5.320 -9.937 1.00 97.81 200 CYS A CA 1
ATOM 1498 C C . CYS A 1 200 ? -13.157 -5.584 -8.826 1.00 97.81 200 CYS A C 1
ATOM 1500 O O . CYS A 1 200 ? -12.802 -5.707 -7.647 1.00 97.81 200 CYS A O 1
ATOM 1502 N N . PRO A 1 201 ? -14.447 -5.745 -9.173 1.00 97.62 201 PRO A N 1
ATOM 1503 C CA . PRO A 1 201 ? -15.510 -5.952 -8.194 1.00 97.62 201 PRO A CA 1
ATOM 1504 C C . PRO A 1 201 ? -15.416 -7.303 -7.470 1.00 97.62 201 PRO A C 1
ATOM 1506 O O . PRO A 1 201 ? -16.203 -7.540 -6.563 1.00 97.62 201 PRO A O 1
ATOM 1509 N N . SER A 1 202 ? -14.491 -8.190 -7.853 1.00 97.62 202 SER A N 1
ATOM 1510 C CA . SER A 1 202 ? -14.302 -9.523 -7.260 1.00 97.62 202 SER A CA 1
ATOM 1511 C C . SER A 1 202 ? -13.269 -9.564 -6.127 1.00 97.62 202 SER A C 1
ATOM 1513 O O . SER A 1 202 ? -13.122 -10.611 -5.493 1.00 97.62 202 SER A O 1
ATOM 1515 N N . VAL A 1 203 ? -12.565 -8.456 -5.851 1.00 98.12 203 VAL A N 1
ATOM 1516 C CA . VAL A 1 203 ? -11.479 -8.426 -4.857 1.00 98.12 203 VAL A CA 1
ATOM 1517 C C . VAL A 1 203 ? -12.026 -8.780 -3.476 1.00 98.12 203 VAL A C 1
ATOM 1519 O O . VAL A 1 203 ? -12.831 -8.053 -2.896 1.00 98.12 203 VAL A O 1
ATOM 1522 N N . ALA A 1 204 ? -11.586 -9.915 -2.948 1.00 97.81 204 ALA A N 1
ATOM 1523 C CA . ALA A 1 204 ? -12.000 -10.456 -1.663 1.00 97.81 204 ALA A CA 1
ATOM 1524 C C . ALA A 1 204 ? -10.900 -10.358 -0.602 1.00 97.81 204 ALA A C 1
ATOM 1526 O O . ALA A 1 204 ? -11.198 -10.451 0.590 1.00 97.81 204 ALA A O 1
ATOM 1527 N N . GLU A 1 205 ? -9.645 -10.184 -1.002 1.00 97.94 205 GLU A N 1
ATOM 1528 C CA . GLU A 1 205 ? -8.508 -10.019 -0.104 1.00 97.94 205 GLU A CA 1
ATOM 1529 C C . GLU A 1 205 ? -7.702 -8.796 -0.538 1.00 97.94 205 GLU A C 1
ATOM 1531 O O . GLU A 1 205 ? -7.299 -8.702 -1.696 1.00 97.94 205 GLU A O 1
ATOM 1536 N N . LEU A 1 206 ? -7.489 -7.859 0.385 1.00 97.88 206 LEU A N 1
ATOM 1537 C CA . LEU A 1 206 ? -6.768 -6.621 0.113 1.00 97.88 206 LEU A CA 1
ATOM 1538 C C . LEU A 1 206 ? -5.757 -6.334 1.225 1.00 97.88 206 LEU A C 1
ATOM 1540 O O . LEU A 1 206 ? -6.121 -6.275 2.404 1.00 97.88 206 LEU A O 1
ATOM 1544 N N . ASN A 1 207 ? -4.495 -6.150 0.846 1.00 97.31 207 ASN A N 1
ATOM 1545 C CA . ASN A 1 207 ? -3.421 -5.756 1.751 1.00 97.31 207 ASN A CA 1
ATOM 1546 C C . ASN A 1 207 ? -2.920 -4.347 1.409 1.00 97.31 207 ASN A C 1
ATOM 1548 O O . ASN A 1 207 ? -2.463 -4.115 0.294 1.00 97.31 207 ASN A O 1
ATOM 1552 N N . LEU A 1 208 ? -3.020 -3.430 2.375 1.00 96.25 208 LEU A N 1
ATOM 1553 C CA . LEU A 1 208 ? -2.675 -2.009 2.257 1.00 96.25 208 LEU A CA 1
ATOM 1554 C C . LEU A 1 208 ? -1.642 -1.574 3.313 1.00 96.25 208 LEU A C 1
ATOM 1556 O O . LEU A 1 208 ? -1.619 -0.408 3.707 1.00 96.25 208 LEU A O 1
ATOM 1560 N N . ILE A 1 209 ? -0.819 -2.495 3.828 1.00 93.94 209 ILE A N 1
ATOM 1561 C CA . ILE A 1 209 ? 0.250 -2.138 4.778 1.00 93.94 209 ILE A CA 1
ATOM 1562 C C . ILE A 1 209 ? 1.218 -1.137 4.137 1.00 93.94 209 ILE A C 1
ATOM 1564 O O . ILE A 1 209 ? 1.665 -1.358 3.020 1.00 93.94 209 ILE A O 1
ATOM 1568 N N . SER A 1 210 ? 1.599 -0.088 4.864 1.00 93.00 210 SER A N 1
ATOM 1569 C CA . SER A 1 210 ? 2.573 0.923 4.434 1.00 93.00 210 SER A CA 1
ATOM 1570 C C . SER A 1 210 ? 2.207 1.557 3.091 1.00 93.00 210 SER A C 1
ATOM 1572 O O . SER A 1 210 ? 3.044 1.660 2.203 1.00 93.00 210 SER A O 1
ATOM 1574 N N . THR A 1 211 ? 0.936 1.937 2.944 1.00 94.69 211 THR A N 1
ATOM 1575 C CA . THR A 1 211 ? 0.422 2.709 1.801 1.00 94.69 211 THR A CA 1
ATOM 1576 C C . THR A 1 211 ? -0.019 4.101 2.255 1.00 94.69 211 THR A C 1
ATOM 1578 O O . THR A 1 211 ? -0.170 4.347 3.452 1.00 94.69 211 THR A O 1
ATOM 1581 N N . GLN A 1 212 ? -0.269 5.017 1.316 1.00 94.81 212 GLN A N 1
ATOM 1582 C CA . GLN A 1 212 ? -0.703 6.392 1.608 1.00 94.81 212 GLN A CA 1
ATOM 1583 C C . GLN A 1 212 ? -2.234 6.530 1.721 1.00 94.81 212 GLN A C 1
ATOM 1585 O O . GLN A 1 212 ? -2.788 7.621 1.573 1.00 94.81 212 GLN A O 1
ATOM 1590 N N . VAL A 1 213 ? -2.941 5.423 1.954 1.00 95.44 213 VAL A N 1
ATOM 1591 C CA . VAL A 1 213 ? -4.402 5.414 2.078 1.00 95.44 213 VAL A CA 1
ATOM 1592 C C . VAL A 1 213 ? -4.860 6.107 3.359 1.00 95.44 213 VAL A C 1
ATOM 1594 O O . VAL A 1 213 ? -4.198 6.070 4.399 1.00 95.44 213 VAL A O 1
ATOM 1597 N N . THR A 1 214 ? -6.039 6.717 3.303 1.00 94.62 214 THR A N 1
ATOM 1598 C CA . THR A 1 214 ? -6.656 7.435 4.416 1.00 94.62 214 THR A CA 1
ATOM 1599 C C . THR A 1 214 ? -8.032 6.856 4.761 1.00 94.62 214 THR A C 1
ATOM 1601 O O . THR A 1 214 ? -8.464 5.810 4.267 1.00 94.62 214 THR A O 1
ATOM 1604 N N . ILE A 1 215 ? -8.749 7.547 5.651 1.00 95.31 215 ILE A N 1
ATOM 1605 C CA . ILE A 1 215 ? -10.131 7.239 6.034 1.00 95.31 215 ILE A CA 1
ATOM 1606 C C . ILE A 1 215 ? -11.080 7.161 4.825 1.00 95.31 215 ILE A C 1
ATOM 1608 O O . ILE A 1 215 ? -12.094 6.468 4.880 1.00 95.31 215 ILE A O 1
ATOM 1612 N N . ILE A 1 216 ? -10.736 7.824 3.715 1.00 95.94 216 ILE A N 1
ATOM 1613 C CA . ILE A 1 216 ? -11.505 7.785 2.467 1.00 95.94 216 ILE A CA 1
ATOM 1614 C C . ILE A 1 216 ? -11.547 6.355 1.915 1.00 95.94 216 ILE A C 1
ATOM 1616 O O . ILE A 1 216 ? -12.626 5.867 1.575 1.00 95.94 216 ILE A O 1
ATOM 1620 N N . THR A 1 217 ? -10.416 5.641 1.904 1.00 96.88 217 THR A N 1
ATOM 1621 C CA . THR A 1 217 ? -10.380 4.226 1.505 1.00 96.88 217 THR A CA 1
ATOM 1622 C C . THR A 1 217 ? -11.278 3.367 2.389 1.00 96.88 217 THR A C 1
ATOM 1624 O O . THR A 1 217 ? -11.994 2.513 1.870 1.00 96.88 217 THR A O 1
ATOM 1627 N N . ILE A 1 218 ? -11.307 3.601 3.706 1.00 96.31 218 ILE A N 1
ATOM 1628 C CA . ILE A 1 218 ? -12.173 2.843 4.627 1.00 96.31 218 ILE A CA 1
ATOM 1629 C C . ILE A 1 218 ? -13.647 2.988 4.225 1.00 96.31 218 ILE A C 1
ATOM 1631 O O . ILE A 1 218 ? -14.342 1.978 4.113 1.00 96.31 218 ILE A O 1
ATOM 1635 N N . HIS A 1 219 ? -14.101 4.207 3.921 1.00 96.12 219 HIS A N 1
ATOM 1636 C CA . HIS A 1 219 ? -15.473 4.447 3.468 1.00 96.12 219 HIS A CA 1
ATOM 1637 C C . HIS A 1 219 ? -15.782 3.771 2.126 1.00 96.12 219 HIS A C 1
ATOM 1639 O O . HIS A 1 219 ? -16.846 3.172 1.957 1.00 96.12 219 HIS A O 1
ATOM 1645 N N . HIS A 1 220 ? -14.843 3.766 1.179 1.00 96.19 220 HIS A N 1
ATOM 1646 C CA . HIS A 1 220 ? -15.032 3.039 -0.084 1.00 96.19 220 HIS A CA 1
ATOM 1647 C C . HIS A 1 220 ? -15.157 1.531 0.147 1.00 96.19 220 HIS A C 1
ATOM 1649 O O . HIS A 1 220 ? -16.033 0.871 -0.431 1.00 96.19 220 HIS A O 1
ATOM 1655 N N . LEU A 1 221 ? -14.351 0.996 1.067 1.00 96.88 221 LEU A N 1
ATOM 1656 C CA . LEU A 1 221 ? -14.386 -0.404 1.479 1.00 96.88 221 LEU A CA 1
ATOM 1657 C C . LEU A 1 221 ? -15.671 -0.795 2.215 1.00 96.88 221 LEU A C 1
ATOM 1659 O O . LEU A 1 221 ? -15.909 -1.996 2.327 1.00 96.88 221 LEU A O 1
ATOM 1663 N N . GLU A 1 222 ? -16.527 0.131 2.665 1.00 95.62 222 GLU A N 1
ATOM 1664 C CA . GLU A 1 222 ? -17.863 -0.173 3.218 1.00 95.62 222 GLU A CA 1
ATOM 1665 C C . GLU A 1 222 ? -18.860 -0.609 2.137 1.00 95.62 222 GLU A C 1
ATOM 1667 O O . GLU A 1 222 ? -19.728 -1.462 2.367 1.00 95.62 222 GLU A O 1
ATOM 1672 N N . SER A 1 223 ? -18.692 -0.122 0.906 1.00 94.44 223 SER A N 1
ATOM 1673 C CA . SER A 1 223 ? -19.576 -0.440 -0.225 1.00 94.44 223 SER A CA 1
ATOM 1674 C C . SER A 1 223 ? -19.142 -1.688 -1.020 1.00 94.44 223 SER A C 1
ATOM 1676 O O . SER A 1 223 ? -19.991 -2.447 -1.491 1.00 94.44 223 SER A O 1
ATOM 1678 N N . HIS A 1 224 ? -17.839 -1.992 -1.047 1.00 96.44 224 HIS A N 1
ATOM 1679 C CA . HIS A 1 224 ? -17.229 -3.166 -1.701 1.00 96.44 224 HIS A CA 1
ATOM 1680 C C . HIS A 1 224 ? -17.495 -4.559 -1.062 1.00 96.44 224 HIS A C 1
ATOM 1682 O O . HIS A 1 224 ? -16.702 -5.091 -0.278 1.00 96.44 224 HIS A O 1
ATOM 1688 N N . ARG A 1 225 ? -18.646 -5.171 -1.369 1.00 93.50 225 ARG A N 1
ATOM 1689 C CA . ARG A 1 225 ? -19.170 -6.378 -0.682 1.00 93.50 225 ARG A CA 1
ATOM 1690 C C . ARG A 1 225 ? -18.292 -7.641 -0.602 1.00 93.50 225 ARG A C 1
ATOM 1692 O O . ARG A 1 225 ? -18.426 -8.326 0.414 1.00 93.50 225 ARG A O 1
ATOM 1699 N N . PRO A 1 226 ? -17.469 -8.013 -1.597 1.00 95.75 226 PRO A N 1
ATOM 1700 C CA . PRO A 1 226 ? -16.757 -9.293 -1.569 1.00 95.75 226 PRO A CA 1
ATOM 1701 C C . PRO A 1 226 ? -15.615 -9.362 -0.554 1.00 95.75 226 PRO A C 1
ATOM 1703 O O . PRO A 1 226 ? -15.065 -10.442 -0.352 1.00 95.75 226 PRO A O 1
ATOM 1706 N N . LEU A 1 227 ? -15.251 -8.250 0.088 1.00 96.69 227 LEU A N 1
ATOM 1707 C CA . LEU A 1 227 ? -14.092 -8.191 0.968 1.00 96.69 227 LEU A CA 1
ATOM 1708 C C . LEU A 1 227 ? -14.228 -9.128 2.181 1.00 96.69 227 LEU A C 1
ATOM 1710 O O . LEU A 1 227 ? -15.043 -8.916 3.082 1.00 96.69 227 LEU A O 1
ATOM 1714 N N . THR A 1 228 ? -13.381 -10.155 2.212 1.00 95.69 228 THR A N 1
ATOM 1715 C CA . THR A 1 228 ? -13.273 -11.150 3.288 1.00 95.69 228 THR A CA 1
ATOM 1716 C C . THR A 1 228 ? -11.972 -11.058 4.077 1.00 95.69 228 THR A C 1
ATOM 1718 O O . THR A 1 228 ? -11.920 -11.527 5.215 1.00 95.69 228 THR A O 1
ATOM 1721 N N . MET A 1 229 ? -10.924 -10.466 3.508 1.00 95.44 229 MET A N 1
ATOM 1722 C CA . MET A 1 229 ? -9.670 -10.201 4.201 1.00 95.44 229 MET A CA 1
ATOM 1723 C C . MET A 1 229 ? -9.219 -8.771 3.941 1.00 95.44 229 MET A C 1
ATOM 1725 O O . MET A 1 229 ? -9.139 -8.349 2.791 1.00 95.44 229 MET A O 1
ATOM 1729 N N . LEU A 1 230 ? -8.899 -8.057 5.016 1.00 95.75 230 LEU A N 1
ATOM 1730 C CA . LEU A 1 230 ? -8.334 -6.719 4.950 1.00 95.75 230 LEU A CA 1
ATOM 1731 C C . LEU A 1 230 ? -7.131 -6.617 5.883 1.00 95.75 230 LEU A C 1
ATOM 1733 O O . LEU A 1 230 ? -7.209 -7.007 7.051 1.00 95.75 230 LEU A O 1
ATOM 1737 N N . THR A 1 231 ? -6.045 -6.063 5.364 1.00 95.12 231 THR A N 1
ATOM 1738 C CA . THR A 1 231 ? -4.840 -5.764 6.131 1.00 95.12 231 THR A CA 1
ATOM 1739 C C . THR A 1 231 ? -4.540 -4.274 6.010 1.00 95.12 231 THR A C 1
ATOM 1741 O O . THR A 1 231 ? -4.374 -3.770 4.902 1.00 95.12 231 THR A O 1
ATOM 1744 N N . LEU A 1 232 ? -4.495 -3.578 7.147 1.00 94.19 232 LEU A N 1
ATOM 1745 C CA . LEU A 1 232 ? -4.207 -2.148 7.275 1.00 94.19 232 LEU A CA 1
ATOM 1746 C C . LEU A 1 232 ? -3.070 -1.948 8.284 1.00 94.19 232 LEU A C 1
ATOM 1748 O O . LEU A 1 232 ? -3.040 -2.599 9.330 1.00 94.19 232 LEU A O 1
ATOM 1752 N N . GLY A 1 233 ? -2.167 -1.016 8.016 1.00 91.31 233 GLY A N 1
ATOM 1753 C CA . GLY A 1 233 ? -1.051 -0.699 8.906 1.00 91.31 233 GLY A CA 1
ATOM 1754 C C . GLY A 1 233 ? 0.057 0.014 8.150 1.00 91.31 233 GLY A C 1
ATOM 1755 O O . GLY A 1 233 ? -0.120 0.350 6.985 1.00 91.31 233 GLY A O 1
ATOM 1756 N N . GLY A 1 234 ? 1.190 0.221 8.802 1.00 88.31 234 GLY A N 1
ATOM 1757 C CA . GLY A 1 234 ? 2.388 0.826 8.232 1.00 88.31 234 GLY A CA 1
ATOM 1758 C C . GLY A 1 234 ? 2.997 1.870 9.157 1.00 88.31 234 GLY A C 1
ATOM 1759 O O . GLY A 1 234 ? 2.394 2.242 10.166 1.00 88.31 234 GLY A O 1
ATOM 1760 N N . GLU A 1 235 ? 4.178 2.351 8.783 1.00 81.69 235 GLU A N 1
ATOM 1761 C CA . GLU A 1 235 ? 4.933 3.338 9.562 1.00 81.69 235 GLU A CA 1
ATOM 1762 C C . GLU A 1 235 ? 4.221 4.701 9.607 1.00 81.69 235 GLU A C 1
ATOM 1764 O O . GLU A 1 235 ? 4.221 5.374 10.638 1.00 81.69 235 GLU A O 1
ATOM 1769 N N . ASP A 1 236 ? 3.539 5.078 8.521 1.00 75.56 236 ASP A N 1
ATOM 1770 C CA . ASP A 1 236 ? 2.690 6.270 8.450 1.00 75.56 236 ASP A CA 1
ATOM 1771 C C . ASP A 1 236 ? 1.311 5.965 9.072 1.00 75.56 236 ASP A C 1
ATOM 1773 O O . ASP A 1 236 ? 0.286 5.817 8.403 1.00 75.56 236 ASP A O 1
ATOM 1777 N N . LEU A 1 237 ? 1.273 5.869 10.404 1.00 66.31 237 LEU A N 1
ATOM 1778 C CA . LEU A 1 237 ? 0.084 5.536 11.207 1.00 66.31 237 LEU A CA 1
ATOM 1779 C C . LEU A 1 237 ? -1.054 6.572 11.142 1.00 66.31 237 LEU A C 1
ATOM 1781 O O . LEU A 1 237 ? -2.036 6.454 11.878 1.00 66.31 237 LEU A O 1
ATOM 1785 N N . ARG A 1 238 ? -1.004 7.548 10.230 1.00 78.25 238 ARG A N 1
ATOM 1786 C CA . ARG A 1 238 ? -2.026 8.597 10.072 1.00 78.25 238 ARG A CA 1
ATOM 1787 C C . ARG A 1 238 ? -3.427 8.023 9.879 1.00 78.25 238 ARG A C 1
ATOM 1789 O O . ARG A 1 238 ? -4.400 8.617 10.346 1.00 78.25 238 ARG A O 1
ATOM 1796 N N . LEU A 1 239 ? -3.528 6.851 9.240 1.00 85.38 239 LEU A N 1
ATOM 1797 C CA . LEU A 1 239 ? -4.794 6.140 9.069 1.00 85.38 239 LEU A CA 1
ATOM 1798 C C . LEU A 1 239 ? -5.432 5.760 10.410 1.00 85.38 239 LEU A C 1
ATOM 1800 O O . LEU A 1 239 ? -6.641 5.663 10.462 1.00 85.38 239 LEU A O 1
ATOM 1804 N N . LEU A 1 240 ? -4.678 5.530 11.487 1.00 83.00 240 LEU A N 1
ATOM 1805 C CA . LEU A 1 240 ? -5.211 5.008 12.756 1.00 83.00 240 LEU A CA 1
ATOM 1806 C C . LEU A 1 240 ? -4.939 5.911 13.966 1.00 83.00 240 LEU A C 1
ATOM 1808 O O . LEU A 1 240 ? -5.376 5.594 15.068 1.00 83.00 240 LEU A O 1
ATOM 1812 N N . GLU A 1 241 ? -4.251 7.036 13.781 1.00 84.81 241 GLU A N 1
ATOM 1813 C CA . GLU A 1 241 ? 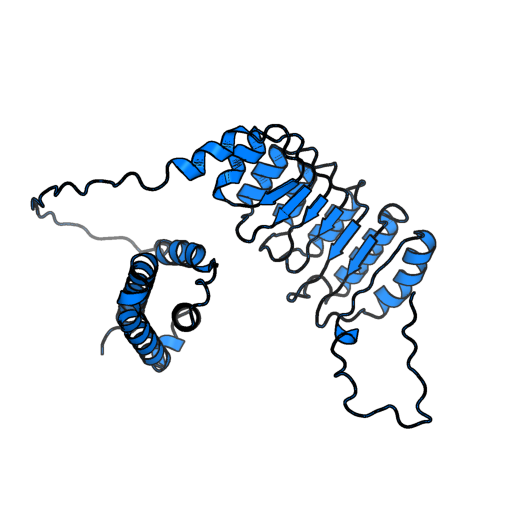-3.988 8.014 14.845 1.00 84.81 241 GLU A CA 1
ATOM 1814 C C . GLU A 1 241 ? -5.213 8.859 15.210 1.00 84.81 241 GLU A C 1
ATOM 1816 O O . GLU A 1 241 ? -5.306 9.398 16.315 1.00 84.81 241 GLU A O 1
ATOM 1821 N N . THR A 1 242 ? -6.164 9.006 14.286 1.00 89.12 242 THR A N 1
ATOM 1822 C CA . THR A 1 242 ? -7.312 9.891 14.491 1.00 89.12 242 THR A CA 1
ATOM 1823 C C . THR A 1 242 ? -8.520 9.137 15.037 1.00 89.12 242 THR A C 1
ATOM 1825 O O . THR A 1 242 ? -8.869 8.050 14.576 1.00 89.12 242 THR A O 1
ATOM 1828 N N . LEU A 1 243 ? -9.243 9.769 15.969 1.00 89.50 243 LEU A N 1
ATOM 1829 C CA . LEU A 1 243 ? -10.519 9.251 16.475 1.00 89.50 243 LEU A CA 1
ATOM 1830 C C . LEU A 1 243 ? -11.530 9.001 15.343 1.00 89.50 243 LEU A C 1
ATOM 1832 O O . LEU A 1 243 ? -12.324 8.067 15.423 1.00 89.50 243 LEU A O 1
ATOM 1836 N N . ASN A 1 244 ? -11.499 9.826 14.292 1.00 91.69 244 ASN A N 1
ATOM 1837 C CA . ASN A 1 244 ? -12.375 9.666 13.134 1.00 91.69 244 ASN A CA 1
ATOM 1838 C C . ASN A 1 244 ? -12.113 8.341 12.426 1.00 91.69 244 ASN A C 1
ATOM 1840 O O . ASN A 1 244 ? -13.058 7.632 12.107 1.00 91.69 244 ASN A O 1
ATOM 1844 N N . ALA A 1 245 ? -10.851 7.965 12.241 1.00 90.88 245 ALA A N 1
ATOM 1845 C CA . ALA A 1 245 ? -10.552 6.713 11.578 1.00 90.88 245 ALA A CA 1
ATOM 1846 C C . ALA A 1 245 ? -10.915 5.483 12.417 1.00 90.88 245 ALA A C 1
ATOM 1848 O O . ALA A 1 245 ? -11.378 4.488 11.863 1.00 90.88 245 ALA A O 1
ATOM 1849 N N . GLU A 1 246 ? -10.803 5.553 13.749 1.00 91.12 246 GLU A N 1
ATOM 1850 C CA . GLU A 1 246 ? -11.350 4.501 14.616 1.00 91.12 246 GLU A CA 1
ATOM 1851 C C . GLU A 1 246 ? -12.868 4.359 14.453 1.00 91.12 246 GLU A C 1
ATOM 1853 O O . GLU A 1 246 ? -13.386 3.241 14.444 1.00 91.12 246 GLU A O 1
ATOM 1858 N N . ILE A 1 247 ? -13.584 5.482 14.321 1.00 91.12 247 ILE A N 1
ATOM 1859 C CA . ILE A 1 247 ? -15.031 5.491 14.076 1.00 91.12 247 ILE A CA 1
ATOM 1860 C C . ILE A 1 247 ? -15.339 4.849 12.723 1.00 91.12 247 ILE A C 1
ATOM 1862 O O . ILE A 1 247 ? -16.123 3.903 12.697 1.00 91.12 247 ILE A O 1
ATOM 1866 N N . SER A 1 248 ? -14.681 5.272 11.642 1.00 93.75 248 SER A N 1
ATOM 1867 C CA . SER A 1 248 ? -14.897 4.690 10.310 1.00 93.75 248 SER A CA 1
ATOM 1868 C C . SER A 1 248 ? -14.534 3.209 10.263 1.00 93.75 248 SER A C 1
ATOM 1870 O O . SER A 1 248 ? -15.212 2.419 9.616 1.00 93.75 248 SER A O 1
ATOM 1872 N N . LEU A 1 249 ? -13.510 2.774 11.000 1.00 92.69 249 LEU A N 1
ATOM 1873 C CA . LEU A 1 249 ? -13.197 1.352 11.118 1.00 92.69 249 LEU A CA 1
ATOM 1874 C C . LEU A 1 249 ? -14.310 0.586 11.854 1.00 92.69 249 LEU A C 1
ATOM 1876 O O . LEU A 1 249 ? -14.665 -0.523 11.456 1.00 92.69 249 LEU A O 1
ATOM 1880 N N . CYS A 1 250 ? -14.892 1.164 12.909 1.00 91.50 250 CYS A N 1
ATOM 1881 C CA . CYS A 1 250 ? -16.057 0.579 13.577 1.00 91.50 250 CYS A CA 1
ATOM 1882 C C . CYS A 1 250 ? -17.267 0.491 12.631 1.00 91.50 250 CYS A C 1
ATOM 1884 O O . CYS A 1 250 ? -17.977 -0.516 12.652 1.00 91.50 250 CYS A O 1
ATOM 1886 N N . GLU A 1 251 ? -17.487 1.509 11.798 1.00 93.25 251 GLU A N 1
ATOM 1887 C CA . GLU A 1 251 ? -18.541 1.539 10.777 1.00 93.25 251 GLU A CA 1
ATOM 1888 C C . GLU A 1 251 ? -18.306 0.477 9.699 1.00 93.25 251 GLU A C 1
ATOM 1890 O O . GLU A 1 251 ? -19.213 -0.310 9.425 1.00 93.25 251 GLU A O 1
ATOM 1895 N N . LEU A 1 252 ? -17.075 0.341 9.196 1.00 94.12 252 LEU A N 1
ATOM 1896 C CA . LEU A 1 252 ? -16.676 -0.731 8.282 1.00 94.12 252 LEU A CA 1
ATOM 1897 C C . LEU A 1 252 ? -16.978 -2.113 8.868 1.00 94.12 252 LEU A C 1
ATOM 1899 O O . LEU A 1 252 ? -17.563 -2.964 8.192 1.00 94.12 252 LEU A O 1
ATOM 1903 N N . LEU A 1 253 ? -16.622 -2.341 10.133 1.00 91.19 253 LEU A N 1
ATOM 1904 C CA . LEU A 1 253 ? -16.888 -3.610 10.812 1.00 91.19 253 LEU A CA 1
ATOM 1905 C C . LEU A 1 253 ? -18.383 -3.856 11.014 1.00 91.19 253 LEU A C 1
ATOM 1907 O O . LEU A 1 253 ? -18.845 -4.986 10.841 1.00 91.19 253 LEU A O 1
ATOM 1911 N N . ALA A 1 254 ? -19.150 -2.819 11.342 1.00 90.06 254 ALA A N 1
ATOM 1912 C CA . ALA A 1 254 ? -20.599 -2.915 11.466 1.00 90.06 254 ALA A CA 1
ATOM 1913 C C . ALA A 1 254 ? -21.267 -3.219 10.114 1.00 90.06 254 ALA A C 1
ATOM 1915 O O . ALA A 1 254 ? -22.132 -4.094 10.049 1.00 90.06 254 ALA A O 1
ATOM 1916 N N . ALA A 1 255 ? -20.836 -2.550 9.041 1.00 91.75 255 ALA A N 1
ATOM 1917 C CA . ALA A 1 255 ? -21.360 -2.709 7.687 1.00 91.75 255 ALA A CA 1
ATOM 1918 C C . ALA A 1 255 ? -21.016 -4.080 7.085 1.00 91.75 255 ALA A C 1
ATOM 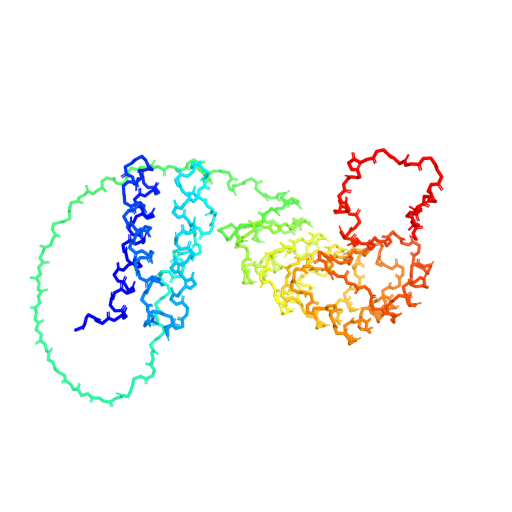1920 O O . ALA A 1 255 ? -21.845 -4.705 6.419 1.00 91.75 255 ALA A O 1
ATOM 1921 N N . ARG A 1 256 ? -19.796 -4.574 7.323 1.00 89.31 256 ARG A N 1
ATOM 1922 C CA . ARG A 1 256 ? -19.324 -5.864 6.794 1.00 89.31 256 ARG A CA 1
ATOM 1923 C C . ARG A 1 256 ? -19.766 -7.047 7.642 1.00 89.31 256 ARG A C 1
ATOM 1925 O O . ARG A 1 256 ? -19.990 -8.131 7.099 1.00 89.31 256 ARG A O 1
ATOM 1932 N N . GLY A 1 257 ? -19.889 -6.861 8.954 1.00 85.88 257 GLY A N 1
ATOM 1933 C CA . GLY A 1 257 ? -20.274 -7.901 9.900 1.00 85.88 257 GLY A CA 1
ATOM 1934 C C . GLY A 1 257 ? -19.487 -9.196 9.682 1.00 85.88 257 GLY A C 1
ATOM 1935 O O . GLY A 1 257 ? -18.259 -9.220 9.720 1.00 85.88 257 GLY A O 1
ATOM 1936 N N . THR A 1 258 ? -20.204 -10.285 9.401 1.00 84.56 258 THR A N 1
ATOM 1937 C CA . THR A 1 258 ? -19.632 -11.626 9.198 1.00 84.56 258 THR A CA 1
ATOM 1938 C C . THR A 1 258 ? -18.852 -11.800 7.894 1.00 84.56 258 THR A C 1
ATOM 1940 O O . THR A 1 258 ? -18.149 -12.802 7.759 1.00 84.56 258 THR A O 1
ATOM 1943 N N . LEU A 1 259 ? -18.969 -10.885 6.923 1.00 90.19 259 LEU A N 1
ATOM 1944 C CA . LEU A 1 259 ? -18.306 -11.033 5.620 1.00 90.19 259 LEU A CA 1
ATOM 1945 C C . LEU A 1 259 ? -16.777 -10.931 5.739 1.00 90.19 259 LEU A C 1
ATOM 1947 O O . LEU A 1 259 ? -16.070 -11.713 5.106 1.00 90.19 259 LEU A O 1
ATOM 1951 N N . LEU A 1 260 ? -16.269 -10.051 6.609 1.00 91.50 260 LEU A N 1
ATOM 1952 C CA . LEU A 1 260 ? -14.839 -9.748 6.743 1.00 91.50 260 LEU A CA 1
ATOM 1953 C C . LEU A 1 260 ? -14.048 -10.780 7.571 1.00 91.50 260 LEU A C 1
ATOM 1955 O O . LEU A 1 260 ? -13.531 -10.479 8.636 1.00 91.50 260 LEU A O 1
ATOM 1959 N N . ARG A 1 261 ? -13.951 -12.025 7.110 1.00 91.50 261 ARG A N 1
ATOM 1960 C CA . ARG A 1 261 ? -13.354 -13.169 7.836 1.00 91.50 261 ARG A CA 1
ATOM 1961 C C . ARG A 1 261 ? -12.021 -12.926 8.553 1.00 91.50 261 ARG A C 1
ATOM 1963 O O . ARG A 1 261 ? -11.763 -13.573 9.575 1.00 91.50 261 ARG A O 1
ATOM 1970 N N . ARG A 1 262 ? -11.162 -12.080 7.988 1.00 90.94 262 ARG A N 1
ATOM 1971 C CA . ARG A 1 262 ? -9.837 -11.751 8.515 1.00 90.94 262 ARG A CA 1
ATOM 1972 C C . ARG A 1 262 ? -9.628 -10.245 8.472 1.00 90.94 262 ARG A C 1
ATOM 1974 O O . ARG A 1 262 ? -9.758 -9.625 7.423 1.00 90.94 262 ARG A O 1
ATOM 1981 N N . LEU A 1 263 ? -9.245 -9.687 9.607 1.00 91.88 263 LEU A N 1
ATOM 1982 C CA . LEU A 1 263 ? -8.822 -8.303 9.710 1.00 91.88 263 LEU A CA 1
ATOM 1983 C C . LEU A 1 263 ? -7.480 -8.277 10.432 1.00 91.88 263 LEU A C 1
ATOM 1985 O O . LEU A 1 263 ? -7.339 -8.845 11.521 1.00 91.88 263 LEU A O 1
ATOM 1989 N N . TYR A 1 264 ? -6.514 -7.644 9.786 1.00 91.94 264 TYR A N 1
ATOM 1990 C CA . TYR A 1 264 ? -5.185 -7.399 10.312 1.00 91.94 264 TYR A CA 1
ATOM 1991 C C . TYR A 1 264 ? -5.014 -5.895 10.422 1.00 91.94 264 TYR A C 1
ATOM 1993 O O . TYR A 1 264 ? -5.149 -5.178 9.434 1.00 91.94 264 TYR A O 1
ATOM 2001 N N . ILE A 1 265 ? -4.774 -5.429 11.640 1.00 90.25 265 ILE A N 1
ATOM 2002 C CA . ILE A 1 265 ? -4.544 -4.019 11.921 1.00 90.25 265 ILE A CA 1
ATOM 2003 C C . ILE A 1 265 ? -3.263 -3.906 12.724 1.00 90.25 265 ILE A C 1
ATOM 2005 O O . ILE A 1 265 ? -3.101 -4.611 13.729 1.00 90.25 265 ILE A O 1
ATOM 2009 N N . GLY A 1 266 ? -2.415 -2.981 12.296 1.00 83.69 266 GLY A N 1
ATOM 2010 C CA . GLY A 1 266 ? -1.318 -2.466 13.094 1.00 83.69 266 GLY A CA 1
ATOM 2011 C C . GLY A 1 266 ? 0.037 -2.594 12.421 1.00 83.69 266 GLY A C 1
ATOM 2012 O O . GLY A 1 266 ? 0.212 -3.307 11.436 1.00 83.69 266 GLY A O 1
ATOM 2013 N N . ASP A 1 267 ? 0.984 -1.875 13.008 1.00 79.19 267 ASP A N 1
ATOM 2014 C CA . ASP A 1 267 ? 2.407 -1.957 12.717 1.00 79.19 267 ASP A CA 1
ATOM 2015 C C . ASP A 1 267 ? 3.218 -1.615 13.983 1.00 79.19 267 ASP A C 1
ATOM 2017 O O . ASP A 1 267 ? 2.650 -1.471 15.078 1.00 79.19 267 ASP A O 1
ATOM 2021 N N . TRP A 1 268 ? 4.540 -1.512 13.864 1.00 73.88 268 TRP A N 1
ATOM 2022 C CA . TRP A 1 268 ? 5.469 -1.067 14.901 1.00 73.88 268 TRP A CA 1
ATOM 2023 C C . TRP A 1 268 ? 5.089 0.319 15.449 1.00 73.88 268 TRP A C 1
ATOM 2025 O O . TRP A 1 268 ? 5.505 1.345 14.939 1.00 73.88 268 TRP A O 1
ATOM 2035 N N . GLY A 1 269 ? 4.310 0.359 16.529 1.00 75.75 269 GLY A N 1
ATOM 2036 C CA . GLY A 1 269 ? 3.930 1.610 17.206 1.00 75.75 269 GLY A CA 1
ATOM 2037 C C . GLY A 1 269 ? 2.433 1.864 17.219 1.00 75.75 269 GLY A C 1
ATOM 2038 O O . GLY A 1 269 ? 1.968 2.753 17.932 1.00 75.75 269 GLY A O 1
ATOM 2039 N N . TRP A 1 270 ? 1.659 1.050 16.499 1.00 82.69 270 TRP A N 1
ATOM 2040 C CA . TRP A 1 270 ? 0.216 1.157 16.569 1.00 82.69 270 TRP A CA 1
ATOM 2041 C C . TRP A 1 270 ? -0.283 0.822 17.978 1.00 82.69 270 TRP A C 1
ATOM 2043 O O . TRP A 1 270 ? -0.011 -0.253 18.527 1.00 82.69 270 TRP A O 1
ATOM 2053 N N . SER A 1 271 ? -1.059 1.746 18.537 1.00 82.12 271 SER A N 1
ATOM 2054 C CA . SER A 1 271 ? -1.787 1.551 19.782 1.00 82.12 271 SER A CA 1
ATOM 2055 C C . SER A 1 271 ? -3.280 1.642 19.503 1.00 82.12 271 S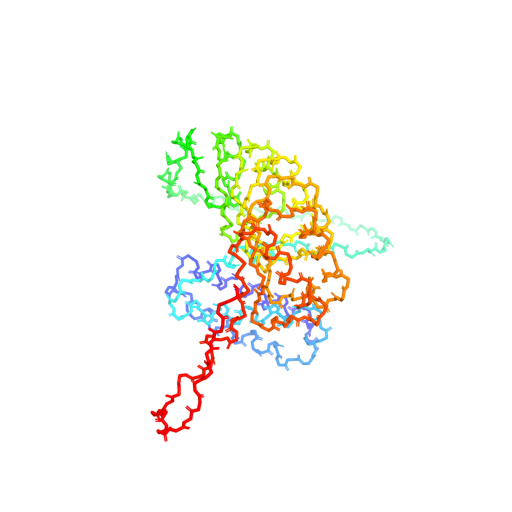ER A C 1
ATOM 2057 O O . SER A 1 271 ? -3.747 2.519 18.783 1.00 82.12 271 SER A O 1
ATOM 2059 N N . MET A 1 272 ? -4.030 0.693 20.052 1.00 84.44 272 MET A N 1
ATOM 2060 C CA . MET A 1 272 ? -5.481 0.693 19.947 1.00 84.44 272 MET A CA 1
ATOM 2061 C C . MET A 1 272 ? -6.055 1.737 20.905 1.00 84.44 272 MET A C 1
ATOM 2063 O O . MET A 1 272 ? -5.845 1.629 22.118 1.00 84.44 272 MET A O 1
ATOM 2067 N N . GLY A 1 273 ? -6.817 2.706 20.399 1.00 86.00 273 GLY A N 1
ATOM 2068 C CA . GLY A 1 273 ? -7.547 3.631 21.252 1.00 86.00 273 GLY A CA 1
ATOM 2069 C C . GLY A 1 273 ? -8.682 2.944 22.009 1.00 86.00 273 GLY A C 1
ATOM 2070 O O . GLY A 1 273 ? -9.199 1.883 21.641 1.00 86.00 273 GLY A O 1
ATOM 2071 N N . ALA A 1 274 ? -9.089 3.567 23.118 1.00 86.44 274 ALA A N 1
ATOM 2072 C CA . ALA A 1 274 ? -10.075 2.997 24.033 1.00 86.44 274 ALA A CA 1
ATOM 2073 C C . ALA A 1 274 ? -11.434 2.733 23.361 1.00 86.44 274 ALA A C 1
ATOM 2075 O O . ALA A 1 274 ? -12.128 1.788 23.731 1.00 86.44 274 ALA A O 1
ATOM 2076 N N . LYS A 1 275 ? -11.823 3.544 22.368 1.00 84.25 275 LYS A N 1
ATOM 2077 C CA . LYS A 1 275 ? -13.110 3.396 21.681 1.00 84.25 275 LYS A CA 1
ATOM 2078 C C . LYS A 1 275 ? -13.118 2.164 20.785 1.00 84.25 275 LYS A C 1
ATOM 2080 O O . LYS A 1 275 ? -14.032 1.347 20.900 1.00 84.25 275 LYS A O 1
ATOM 2085 N N . LEU A 1 276 ? -12.081 1.993 19.963 1.00 84.94 276 LEU A N 1
ATOM 2086 C CA . LEU A 1 276 ? -11.921 0.789 19.155 1.00 84.94 276 LEU A CA 1
ATOM 2087 C C . LEU A 1 276 ? -11.870 -0.461 20.046 1.00 84.94 276 LEU A C 1
ATOM 2089 O O . LEU A 1 276 ? -12.586 -1.422 19.776 1.00 84.94 276 LEU A O 1
ATOM 2093 N N . ALA A 1 277 ? -11.140 -0.409 21.167 1.00 88.31 277 ALA A N 1
ATOM 2094 C CA . ALA A 1 277 ? -11.054 -1.507 22.136 1.00 88.31 277 ALA A CA 1
ATOM 2095 C C . ALA A 1 277 ? -12.407 -1.941 22.731 1.00 88.31 277 ALA A C 1
ATOM 2097 O O . ALA A 1 277 ? -12.573 -3.112 23.074 1.00 88.31 277 ALA A O 1
ATOM 2098 N N . LEU A 1 278 ? -13.380 -1.030 22.840 1.00 87.31 278 LEU A N 1
ATOM 2099 C CA . LEU A 1 278 ? -14.728 -1.343 23.326 1.00 87.31 278 LEU A CA 1
ATOM 2100 C C . LEU A 1 278 ? -15.614 -1.991 22.254 1.00 87.31 278 LEU A C 1
ATOM 2102 O O . LEU A 1 278 ? -16.414 -2.866 22.579 1.00 87.31 278 LEU A O 1
ATOM 2106 N N . VAL A 1 279 ? -15.492 -1.575 20.990 1.00 82.69 279 VAL A N 1
ATOM 2107 C CA . VAL A 1 279 ? -16.357 -2.052 19.892 1.00 82.69 279 VAL A CA 1
ATOM 2108 C C . VAL A 1 279 ? -15.873 -3.386 19.327 1.00 82.69 279 VAL A C 1
ATOM 2110 O O . VAL A 1 279 ? -16.670 -4.244 18.934 1.00 82.69 279 VAL A O 1
ATOM 2113 N N . LEU A 1 280 ? -14.557 -3.583 19.305 1.00 83.44 280 LEU A N 1
ATOM 2114 C CA . LEU A 1 280 ? -13.926 -4.733 18.675 1.00 83.44 280 LEU A CA 1
ATOM 2115 C C . LEU A 1 280 ? -14.419 -6.091 19.200 1.00 83.44 280 LEU A C 1
ATOM 2117 O O . LEU A 1 280 ? -14.725 -6.946 18.372 1.00 83.44 280 LEU A O 1
ATOM 2121 N N . PRO A 1 281 ? -14.541 -6.336 20.523 1.00 83.50 281 PRO A N 1
ATOM 2122 C CA . PRO A 1 281 ? -14.947 -7.647 21.029 1.00 83.50 281 PRO A CA 1
ATOM 2123 C C . PRO A 1 281 ? -16.331 -8.068 20.527 1.00 83.50 281 PRO A C 1
ATOM 2125 O O . PRO A 1 281 ? -16.560 -9.241 20.225 1.00 83.50 281 PRO A O 1
ATOM 2128 N N . ASP A 1 282 ? -17.249 -7.110 20.394 1.00 82.50 282 ASP A N 1
ATOM 2129 C CA . ASP A 1 282 ? -18.588 -7.370 19.874 1.00 82.50 282 ASP A CA 1
ATOM 2130 C C . ASP A 1 282 ? -18.574 -7.601 18.362 1.00 82.50 282 ASP A C 1
ATOM 2132 O O . ASP A 1 282 ? -19.272 -8.503 17.885 1.00 82.50 282 ASP A O 1
ATOM 2136 N N . ALA A 1 283 ? -17.752 -6.854 17.617 1.00 78.44 283 ALA A N 1
ATOM 2137 C CA . ALA A 1 283 ? -17.531 -7.101 16.194 1.00 78.44 283 ALA A CA 1
ATOM 2138 C C . ALA A 1 283 ? -16.976 -8.519 15.968 1.00 78.44 283 ALA A C 1
ATOM 2140 O O . ALA A 1 283 ? -17.573 -9.298 15.227 1.00 78.44 283 ALA A O 1
ATOM 2141 N N . VAL A 1 284 ? -15.926 -8.913 16.695 1.00 78.81 284 VAL A N 1
ATOM 2142 C CA . VAL A 1 284 ? -15.315 -10.254 16.617 1.00 78.81 284 VAL A CA 1
ATOM 2143 C C . VAL A 1 284 ? -16.321 -11.352 16.947 1.00 78.81 284 VAL A C 1
ATOM 2145 O O . VAL A 1 284 ? -16.437 -12.337 16.207 1.00 78.81 284 VAL A O 1
ATOM 2148 N N . ARG A 1 285 ? -17.090 -11.181 18.032 1.00 80.44 285 ARG A N 1
ATOM 2149 C CA . ARG A 1 285 ? -18.073 -12.178 18.476 1.00 80.44 285 ARG A CA 1
ATOM 2150 C C . ARG A 1 285 ? -19.147 -12.414 17.420 1.00 80.44 285 ARG A C 1
ATOM 2152 O O . ARG A 1 285 ? -19.490 -13.565 17.152 1.00 80.44 285 ARG A O 1
ATOM 2159 N N . ARG A 1 286 ? -19.674 -11.344 16.815 1.00 71.81 286 ARG A N 1
ATOM 2160 C CA . ARG A 1 286 ? -20.689 -11.454 15.750 1.00 71.81 286 ARG A CA 1
ATOM 2161 C C . ARG A 1 286 ? -20.142 -12.171 14.536 1.00 71.81 286 ARG A C 1
ATOM 2163 O O . ARG A 1 286 ? -20.869 -12.889 13.857 1.00 71.81 286 ARG A O 1
ATOM 2170 N N . ALA A 1 287 ? -18.867 -11.967 14.272 1.00 65.75 287 ALA A N 1
ATOM 2171 C CA . ALA A 1 287 ? -18.333 -12.288 12.986 1.00 65.75 287 ALA A CA 1
ATOM 2172 C C . ALA A 1 287 ? -17.804 -13.740 12.890 1.00 65.75 287 ALA A C 1
ATOM 2174 O O . ALA A 1 287 ? -17.652 -14.259 11.785 1.00 65.75 287 ALA A O 1
ATOM 2175 N N . ARG A 1 288 ? -17.604 -14.444 14.020 1.00 67.31 288 ARG A N 1
ATOM 2176 C CA . ARG A 1 288 ? -16.928 -15.767 14.083 1.00 67.31 288 ARG A CA 1
ATOM 2177 C C . ARG A 1 288 ? -15.562 -15.747 13.374 1.00 67.31 288 ARG A C 1
ATOM 2179 O O . ARG A 1 288 ? -15.175 -16.712 12.716 1.00 67.31 288 ARG A O 1
ATOM 2186 N N . GLN A 1 289 ? -14.868 -14.615 13.458 1.00 63.41 289 GLN A N 1
ATOM 2187 C CA . GLN A 1 289 ? -13.688 -14.304 12.651 1.00 63.41 289 GLN A CA 1
ATOM 2188 C C . GLN A 1 289 ? -12.397 -14.587 13.403 1.00 63.41 289 GLN A C 1
ATOM 2190 O O . GLN A 1 289 ? -12.340 -14.506 14.628 1.00 63.41 289 GLN A O 1
ATOM 2195 N N . SER A 1 290 ? -11.336 -14.853 12.642 1.00 67.31 290 SER A N 1
ATOM 2196 C CA . SER A 1 290 ? -9.970 -14.755 13.148 1.00 67.31 290 SER A CA 1
ATOM 2197 C C . SER A 1 290 ? -9.551 -13.295 13.034 1.00 67.31 290 SER A C 1
ATOM 2199 O O . SER A 1 290 ? -8.886 -12.915 12.068 1.00 67.31 290 SER A O 1
ATOM 2201 N N . LEU A 1 291 ? -9.937 -12.474 14.008 1.00 73.31 291 LEU A N 1
ATOM 2202 C CA . LEU A 1 291 ? -9.327 -11.163 14.146 1.00 73.31 291 LEU A CA 1
ATOM 2203 C C . LEU A 1 291 ? -7.901 -11.352 14.660 1.00 73.31 291 LEU A C 1
ATOM 2205 O O . LEU A 1 291 ? -7.680 -11.952 15.712 1.00 73.31 291 LEU A O 1
ATOM 2209 N N . ARG A 1 292 ? -6.925 -10.839 13.914 1.00 73.38 292 ARG A N 1
ATOM 2210 C CA . ARG A 1 292 ? -5.537 -10.811 14.361 1.00 73.38 292 ARG A CA 1
ATOM 2211 C C . ARG A 1 292 ? -5.107 -9.367 14.487 1.00 73.38 292 ARG A C 1
ATOM 2213 O O . ARG A 1 292 ? -4.681 -8.737 13.529 1.00 73.38 292 ARG A O 1
ATOM 2220 N N . LEU A 1 293 ? -5.205 -8.871 15.710 1.00 70.81 293 LEU A N 1
ATOM 2221 C CA . LEU A 1 293 ? -4.517 -7.656 16.107 1.00 70.81 293 LEU A CA 1
ATOM 2222 C C . LEU A 1 293 ? -3.049 -8.000 16.266 1.00 70.81 293 LEU A C 1
ATOM 2224 O O . LEU A 1 293 ? -2.655 -8.667 17.226 1.00 70.81 293 LEU A O 1
ATOM 2228 N N . VAL A 1 294 ? -2.255 -7.599 15.289 1.00 63.94 294 VAL A N 1
ATOM 2229 C CA . VAL A 1 294 ? -0.822 -7.835 15.323 1.00 63.94 294 VAL A CA 1
ATOM 2230 C C . VAL A 1 294 ? -0.184 -6.562 15.854 1.00 63.94 294 VAL A C 1
ATOM 2232 O O . VAL A 1 294 ? 0.259 -5.705 15.105 1.00 63.94 294 VAL A O 1
ATOM 2235 N N . SER A 1 295 ? -0.154 -6.433 17.181 1.00 61.97 295 SER A N 1
ATOM 2236 C CA . SER A 1 295 ? 0.752 -5.475 17.809 1.00 61.97 295 SER A CA 1
ATOM 2237 C C . SER A 1 295 ? 2.138 -6.119 17.849 1.00 61.97 295 SER A C 1
ATOM 2239 O O . SER A 1 295 ? 2.412 -6.995 18.673 1.00 61.97 295 SER A O 1
ATOM 2241 N N . MET A 1 296 ? 3.019 -5.725 16.927 1.00 56.84 296 MET A N 1
ATOM 2242 C CA . MET A 1 296 ? 4.381 -6.275 16.843 1.00 56.84 296 MET A CA 1
ATOM 2243 C C . MET A 1 296 ? 5.259 -5.927 18.058 1.00 56.84 296 MET A C 1
ATOM 2245 O O . MET A 1 296 ? 6.335 -6.500 18.225 1.00 56.84 296 MET A O 1
ATOM 2249 N N . HIS A 1 297 ? 4.784 -5.085 18.984 1.00 54.28 297 HIS A N 1
ATOM 2250 C CA . HIS A 1 297 ? 5.443 -4.851 20.275 1.00 54.28 297 HIS A CA 1
ATOM 2251 C C . HIS A 1 297 ? 5.645 -6.137 21.089 1.00 54.28 297 HIS A C 1
ATOM 2253 O O . HIS A 1 297 ? 6.564 -6.225 21.900 1.00 54.28 297 HIS A O 1
ATOM 2259 N N . SER A 1 298 ? 4.836 -7.169 20.842 1.00 46.75 298 SER A N 1
ATOM 2260 C CA . SER A 1 298 ? 4.951 -8.456 21.529 1.00 46.75 298 SER A CA 1
ATOM 2261 C C . SER A 1 298 ? 6.106 -9.340 21.045 1.00 46.75 298 SER A C 1
ATOM 2263 O O . SER A 1 298 ? 6.451 -10.291 21.746 1.00 46.75 298 SER A O 1
ATOM 2265 N N . LEU A 1 299 ? 6.721 -9.049 19.890 1.00 49.72 299 LEU A N 1
ATOM 2266 C CA . LEU A 1 299 ? 7.826 -9.853 19.347 1.00 49.72 299 LEU A CA 1
ATOM 2267 C C . LEU A 1 299 ? 9.223 -9.297 19.668 1.00 49.72 299 LEU A C 1
ATOM 2269 O O . LEU A 1 299 ? 10.194 -10.041 19.549 1.00 49.72 299 LEU A O 1
ATOM 2273 N N . LEU A 1 300 ? 9.332 -8.040 20.119 1.00 47.59 300 LEU A N 1
ATOM 2274 C CA . LEU A 1 300 ? 10.602 -7.402 20.503 1.00 47.59 300 LEU A CA 1
ATOM 2275 C C . LEU A 1 300 ? 10.727 -7.088 21.998 1.00 47.59 300 LEU A C 1
ATOM 2277 O O . LEU A 1 300 ? 11.581 -6.291 22.386 1.00 47.59 300 LEU A O 1
ATOM 2281 N N . LEU A 1 301 ? 9.959 -7.743 22.875 1.00 49.78 301 LEU A N 1
ATOM 2282 C CA . LEU A 1 301 ? 10.447 -7.852 24.250 1.00 49.78 301 LEU A CA 1
ATOM 2283 C C . LEU A 1 301 ? 11.799 -8.579 24.174 1.00 49.78 301 LEU A C 1
ATOM 2285 O O . LEU A 1 301 ? 11.823 -9.715 23.686 1.00 49.78 301 LEU A O 1
ATOM 2289 N N . PRO A 1 302 ? 12.920 -7.948 24.585 1.00 48.34 302 PRO A N 1
ATOM 2290 C CA . PRO A 1 302 ? 14.219 -8.594 24.551 1.00 48.34 302 PRO A CA 1
ATOM 2291 C C . PRO A 1 302 ? 14.071 -9.931 25.258 1.00 48.34 302 PRO A C 1
ATOM 2293 O O . PRO A 1 302 ? 13.573 -9.991 26.386 1.00 48.34 302 PRO A O 1
ATOM 2296 N N . ARG A 1 303 ? 14.430 -11.009 24.553 1.00 50.31 303 ARG A N 1
ATOM 2297 C CA . ARG A 1 303 ? 14.428 -12.365 25.099 1.00 50.31 303 ARG A CA 1
ATOM 2298 C C . ARG A 1 303 ? 15.106 -12.260 26.467 1.00 50.31 303 ARG A C 1
ATOM 2300 O O . ARG A 1 303 ? 16.253 -11.812 26.487 1.00 50.31 303 ARG A O 1
ATOM 2307 N N . PRO A 1 304 ? 14.419 -12.550 27.588 1.00 47.31 304 PRO A N 1
ATOM 2308 C CA . PRO A 1 304 ? 14.998 -12.322 28.899 1.00 47.31 304 PRO A CA 1
ATOM 2309 C C . PRO A 1 304 ? 16.306 -13.107 28.957 1.00 47.31 304 PRO A C 1
ATOM 2311 O O . PRO A 1 304 ? 16.311 -14.334 28.905 1.00 47.31 304 PRO A O 1
ATOM 2314 N N . THR A 1 305 ? 17.426 -12.386 28.988 1.00 69.06 305 THR A N 1
ATOM 2315 C CA . THR A 1 305 ? 18.776 -12.963 29.051 1.00 69.06 305 THR A CA 1
ATOM 2316 C C . THR A 1 305 ? 19.023 -13.646 30.392 1.00 69.06 305 THR A C 1
ATOM 2318 O O . THR A 1 305 ? 20.008 -14.362 30.557 1.00 69.06 305 THR A O 1
ATOM 2321 N N . HIS A 1 306 ? 18.096 -13.479 31.337 1.00 67.75 306 HIS A N 1
ATOM 2322 C CA . HIS A 1 306 ? 18.080 -14.171 32.606 1.00 67.75 306 HIS A CA 1
ATOM 2323 C C . HIS A 1 306 ? 16.956 -15.209 32.663 1.00 67.75 306 HIS A C 1
ATOM 2325 O O . HIS A 1 306 ? 15.812 -14.896 32.318 1.00 67.75 306 HIS A O 1
ATOM 2331 N N . PRO A 1 307 ? 17.251 -16.437 33.133 1.00 67.38 307 PRO A N 1
ATOM 2332 C CA . PRO A 1 307 ? 16.222 -17.430 33.383 1.00 67.38 307 PRO A CA 1
ATOM 2333 C C . PRO A 1 307 ? 15.199 -16.868 34.383 1.00 67.38 307 PRO A C 1
ATOM 2335 O O . PRO A 1 307 ? 15.583 -16.157 35.320 1.00 67.38 307 PRO A O 1
ATOM 2338 N N . PRO A 1 308 ? 13.901 -17.159 34.195 1.00 53.19 308 PRO A N 1
ATOM 2339 C CA . PRO A 1 308 ? 12.853 -16.654 35.066 1.00 53.19 308 PRO A CA 1
ATOM 2340 C C . PRO A 1 308 ? 13.145 -17.065 36.510 1.00 53.19 308 PRO A C 1
ATOM 2342 O O . PRO A 1 308 ? 13.278 -18.248 36.828 1.00 53.19 308 PRO A O 1
ATOM 2345 N N . ARG A 1 309 ? 13.262 -16.068 37.392 1.00 64.06 309 ARG A N 1
ATOM 2346 C CA . ARG A 1 309 ? 13.386 -16.288 38.833 1.00 64.06 309 ARG A CA 1
ATOM 2347 C C . ARG A 1 309 ? 12.110 -16.999 39.287 1.00 64.06 309 ARG A C 1
ATOM 2349 O O . ARG A 1 309 ? 11.012 -16.498 39.046 1.00 64.06 309 ARG A O 1
ATOM 2356 N N . ALA A 1 310 ? 12.250 -18.180 39.887 1.00 62.25 310 ALA A N 1
ATOM 2357 C CA . ALA A 1 310 ? 11.120 -18.977 40.354 1.00 62.25 310 ALA A CA 1
ATOM 2358 C C . ALA A 1 310 ? 10.207 -18.117 41.250 1.00 62.25 310 ALA A C 1
ATOM 2360 O O . ALA A 1 310 ? 10.629 -17.683 42.320 1.00 62.25 310 ALA A O 1
ATOM 2361 N N . GLY A 1 311 ? 8.988 -17.825 40.778 1.00 72.88 311 GLY A N 1
ATOM 2362 C CA . GLY A 1 311 ? 7.983 -17.047 41.514 1.00 72.88 311 GLY A CA 1
ATOM 2363 C C . GLY A 1 311 ? 7.364 -15.847 40.784 1.00 72.88 311 GLY A C 1
ATOM 2364 O O . GLY A 1 311 ? 6.465 -15.224 41.340 1.00 72.88 311 GLY A O 1
ATOM 2365 N N . SER A 1 312 ? 7.789 -15.499 39.565 1.00 43.22 312 SER A N 1
ATOM 2366 C CA . SER A 1 312 ? 7.157 -14.401 38.809 1.00 43.22 312 SER A CA 1
ATOM 2367 C C . SER A 1 312 ? 5.879 -14.860 38.080 1.00 43.22 312 SER A C 1
ATOM 2369 O O . SER A 1 312 ? 5.916 -15.888 37.399 1.00 43.22 312 SER A O 1
ATOM 2371 N N . PRO A 1 313 ? 4.754 -14.121 38.172 1.00 45.78 313 PRO A N 1
ATOM 2372 C CA . PRO A 1 313 ? 3.519 -14.471 37.476 1.00 45.78 313 PRO A CA 1
ATOM 2373 C C . PRO A 1 313 ? 3.714 -14.379 35.956 1.00 45.78 313 PRO A C 1
ATOM 2375 O O . PRO A 1 313 ? 4.155 -13.358 35.430 1.00 45.78 313 PRO A O 1
ATOM 2378 N N . GLN A 1 314 ? 3.396 -15.463 35.245 1.00 40.31 314 GLN A N 1
ATOM 2379 C CA . GLN A 1 314 ? 3.400 -15.493 33.783 1.00 40.31 314 GLN A CA 1
ATOM 2380 C C . GLN A 1 314 ? 2.331 -14.533 33.244 1.00 40.31 314 GLN A C 1
ATOM 2382 O O . GLN A 1 314 ? 1.139 -14.741 33.468 1.00 40.31 314 GLN A O 1
ATOM 2387 N N . TYR A 1 315 ? 2.745 -13.514 32.486 1.00 38.34 315 TYR A N 1
ATOM 2388 C CA . TYR A 1 315 ? 1.831 -12.762 31.629 1.00 38.34 315 TYR A CA 1
ATOM 2389 C C . TYR A 1 315 ? 1.349 -13.692 30.512 1.00 38.34 315 TYR A C 1
ATOM 2391 O O . TYR A 1 315 ? 2.056 -13.947 29.538 1.00 38.34 315 TYR A O 1
ATOM 2399 N N . GLN A 1 316 ? 0.153 -14.256 30.679 1.00 33.03 316 GLN A N 1
ATOM 2400 C CA . GLN A 1 316 ? -0.510 -15.012 29.626 1.00 33.03 316 GLN A CA 1
ATOM 2401 C C . GLN A 1 316 ? -1.008 -14.042 28.552 1.00 33.03 316 GLN A C 1
ATOM 2403 O O . GLN A 1 316 ? -1.902 -13.232 28.797 1.00 33.03 316 GLN A O 1
ATOM 2408 N N . TYR A 1 317 ? -0.453 -14.154 27.347 1.00 38.19 317 TYR A N 1
ATOM 2409 C CA . TYR A 1 317 ? -1.049 -13.580 26.147 1.00 38.19 317 TYR A CA 1
ATOM 2410 C C . TYR A 1 317 ? -2.422 -14.222 25.926 1.00 38.19 317 TYR A C 1
ATOM 2412 O O . TYR A 1 317 ? -2.520 -15.392 25.550 1.00 38.19 317 TYR A O 1
ATOM 2420 N N . ARG A 1 318 ? -3.498 -13.470 26.175 1.00 35.88 318 ARG A N 1
ATOM 2421 C CA . ARG A 1 318 ? -4.841 -13.895 25.775 1.00 35.88 318 ARG A CA 1
ATOM 2422 C C . ARG A 1 318 ? -4.942 -13.804 24.256 1.00 35.88 318 ARG A C 1
ATOM 2424 O O . ARG A 1 318 ? -4.880 -12.714 23.696 1.00 35.88 318 ARG A O 1
ATOM 2431 N N . ARG A 1 319 ? -5.122 -14.953 23.600 1.00 34.09 319 ARG A N 1
ATOM 2432 C CA . ARG A 1 319 ? -5.823 -14.993 22.312 1.00 34.09 319 ARG A CA 1
ATOM 2433 C C . ARG A 1 319 ? -7.256 -14.536 22.584 1.00 34.09 319 ARG A C 1
ATOM 2435 O O . ARG A 1 319 ? -7.924 -15.155 23.413 1.00 34.09 319 ARG A O 1
ATOM 2442 N N . TRP A 1 320 ? -7.660 -13.444 21.950 1.00 41.47 320 TRP A N 1
ATOM 2443 C CA . TRP A 1 320 ? -9.036 -12.954 21.942 1.00 41.47 320 TRP A CA 1
ATOM 2444 C C . TRP A 1 320 ? -9.760 -13.478 20.708 1.00 41.47 320 TRP A C 1
ATOM 2446 O O . TRP A 1 320 ? -9.080 -13.641 19.668 1.00 41.47 320 TRP A O 1
#

pLDDT: mean 80.5, std 18.94, range [33.03, 98.25]

Organism: NCBI:txid388810

Secondary structure (DSSP, 8-state):
---HHHHHHHHHHHHHHHHHHHHH-HHHHHHHHHHHHHHHHHHHT-TTGGGSTTHHHHHHHHHHHHHHHHTTS---TTHHHHHHHHHSPPPPP----------------------------GGGTGGGG-GGG--EEE--GGGHHHHHHH-TT--EEE--S---HHHHHHHHHH-TT--EEE-TTS---HHHHHHHHHH-TT--EEEEET----HHHHHHHHH-TT--EEEEE-S-THHHHSHHHHHHHHHHHHHHGGG--EEEE--TT----HHHHHHHHHHHHHHT-EEEE--GGGT-SPP-SSPPPTTPPP------